Protein AF-A0A833RJR6-F1 (afdb_monomer)

pLDDT: mean 73.29, std 24.8, range [32.5, 98.62]

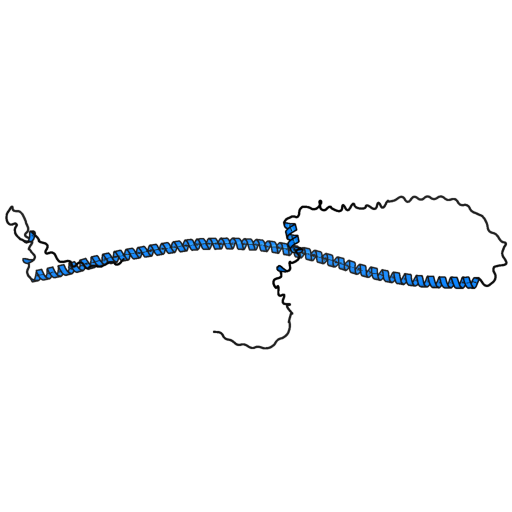Mean predicted aligned error: 21.99 Å

Secondary structure (DSSP, 8-state):
-----------------GGGS----SS--S----PPPGGGS-HHHHHHHHHHHHHHHHHHHHHHHHHHHHHHHHHHHHHHHHHHHHHHHHHHHHHHHHHHHHHHHHHHHHHHHHHHHHHHHHHHHHHHHHHHHHHHHHHHHHHHHHHHHHHHHHHHHHHHHHHHHHHHHHHHHHHHHHHHHHTTSSS-SS-------------------------------------GGGSPPPPHHHHHHHHHHHPPPPGGG--------------------------

Structure (mmCIF, N/CA/C/O backbone):
data_AF-A0A833RJR6-F1
#
_entry.id   AF-A0A833RJR6-F1
#
loop_
_atom_site.group_PDB
_atom_site.id
_atom_site.type_symbol
_atom_site.label_atom_id
_atom_site.label_alt_id
_atom_site.label_comp_id
_atom_site.label_asym_id
_atom_site.label_entity_id
_atom_site.label_seq_id
_atom_site.pdbx_PDB_ins_code
_atom_site.Cartn_x
_atom_site.Cartn_y
_atom_site.Cartn_z
_atom_site.occupancy
_atom_site.B_iso_or_equiv
_atom_site.auth_seq_id
_atom_site.auth_comp_id
_atom_site.auth_asym_id
_atom_site.auth_atom_id
_atom_site.pdbx_PDB_model_num
ATOM 1 N N . GLN A 1 1 ? 8.975 12.890 -50.113 1.00 39.22 1 GLN A N 1
ATOM 2 C CA . GLN A 1 1 ? 9.530 13.603 -51.280 1.00 39.22 1 GLN A CA 1
ATOM 3 C C . GLN A 1 1 ? 10.364 12.601 -52.057 1.00 39.22 1 GLN A C 1
ATOM 5 O O . GLN A 1 1 ? 11.288 12.029 -51.500 1.00 39.22 1 GLN A O 1
ATOM 10 N N . THR A 1 2 ? 9.935 12.287 -53.273 1.00 35.34 2 THR A N 1
ATOM 11 C CA . THR A 1 2 ? 10.575 11.358 -54.212 1.00 35.34 2 THR A CA 1
ATOM 12 C C . THR A 1 2 ? 11.859 11.976 -54.761 1.00 35.34 2 THR A C 1
ATOM 14 O O . THR A 1 2 ? 11.807 13.060 -55.336 1.00 35.34 2 THR A O 1
ATOM 17 N N . ILE A 1 3 ? 13.001 11.311 -54.574 1.00 39.50 3 ILE A N 1
ATOM 18 C CA . ILE A 1 3 ? 14.280 11.715 -55.172 1.00 39.50 3 ILE A CA 1
ATOM 19 C C . ILE A 1 3 ? 14.363 11.031 -56.539 1.00 39.50 3 ILE A C 1
ATOM 21 O O . ILE A 1 3 ? 14.611 9.831 -56.624 1.00 39.50 3 ILE A O 1
ATOM 25 N N . SER A 1 4 ? 14.085 11.793 -57.598 1.00 35.84 4 SER A N 1
ATOM 26 C CA . SER A 1 4 ? 14.351 11.394 -58.981 1.00 35.84 4 SER A CA 1
ATOM 27 C C . SER A 1 4 ? 15.859 11.263 -59.181 1.00 35.84 4 SER A C 1
ATOM 29 O O . SER A 1 4 ? 16.580 12.257 -59.164 1.00 35.84 4 SER A O 1
ATOM 31 N N . THR A 1 5 ? 16.348 10.041 -59.370 1.00 43.25 5 THR A N 1
ATOM 32 C CA . THR A 1 5 ? 17.698 9.774 -59.870 1.00 43.25 5 THR A CA 1
ATOM 33 C C . THR A 1 5 ? 17.674 9.818 -61.393 1.00 43.25 5 THR A C 1
ATOM 35 O O . THR A 1 5 ? 17.581 8.799 -62.075 1.00 43.25 5 THR A O 1
ATOM 38 N N . GLU A 1 6 ? 17.735 11.026 -61.944 1.00 38.75 6 GLU A N 1
ATOM 39 C CA . GLU A 1 6 ? 18.030 11.210 -63.361 1.00 38.75 6 GLU A CA 1
ATOM 40 C C . GLU A 1 6 ? 19.507 10.861 -63.584 1.00 38.75 6 GLU A C 1
ATOM 42 O O . GLU A 1 6 ? 20.416 11.564 -63.142 1.00 38.75 6 GLU A O 1
ATOM 47 N N . CYS A 1 7 ? 19.756 9.710 -64.217 1.00 44.91 7 CYS A N 1
ATOM 48 C CA . CYS A 1 7 ? 21.065 9.376 -64.759 1.00 44.91 7 CYS A CA 1
ATOM 49 C C . CYS A 1 7 ? 21.382 10.352 -65.892 1.00 44.91 7 CYS A C 1
ATOM 51 O O . CYS A 1 7 ? 20.974 10.148 -67.033 1.00 44.91 7 CYS A O 1
ATOM 53 N N . GLU A 1 8 ? 22.121 11.405 -65.563 1.00 42.31 8 GLU A N 1
ATOM 54 C CA . GLU A 1 8 ? 22.723 12.301 -66.537 1.00 42.31 8 GLU A CA 1
ATOM 55 C C . GLU A 1 8 ? 23.740 11.494 -67.365 1.00 42.31 8 GLU A C 1
ATOM 57 O O . GLU A 1 8 ? 24.815 11.109 -66.892 1.00 42.31 8 GLU A O 1
ATOM 62 N N . GLU A 1 9 ? 23.360 11.148 -68.598 1.00 41.47 9 GLU A N 1
ATOM 63 C CA . GLU A 1 9 ? 24.284 10.652 -69.612 1.00 41.47 9 GLU A CA 1
ATOM 64 C C . GLU A 1 9 ? 25.398 11.688 -69.776 1.00 41.47 9 GLU A C 1
ATOM 66 O O . GLU A 1 9 ? 25.204 12.742 -70.383 1.00 41.47 9 GLU A O 1
ATOM 71 N N . VAL A 1 10 ? 26.585 11.378 -69.251 1.00 40.41 10 VAL A N 1
ATOM 72 C CA . VAL A 1 10 ? 27.807 12.125 -69.548 1.00 40.41 10 VAL A CA 1
ATOM 73 C C . VAL A 1 10 ? 28.117 11.899 -71.025 1.00 40.41 10 VAL A C 1
ATOM 75 O O . VAL A 1 10 ? 28.860 10.990 -71.402 1.00 40.41 10 VAL A O 1
ATOM 78 N N . LYS A 1 11 ? 27.509 12.715 -71.889 1.00 41.72 11 LYS A N 1
ATOM 79 C CA . LYS A 1 11 ? 27.991 12.922 -73.248 1.00 41.72 11 LYS A CA 1
ATOM 80 C C . LYS A 1 11 ? 29.411 13.436 -73.093 1.00 41.72 11 LYS A C 1
ATOM 82 O O . LYS A 1 11 ? 29.619 14.528 -72.572 1.00 41.72 11 LYS A O 1
ATOM 87 N N . ALA A 1 12 ? 30.381 12.619 -73.492 1.00 43.81 12 ALA A N 1
ATOM 88 C CA . ALA A 1 12 ? 31.747 13.068 -73.668 1.00 43.81 12 ALA A CA 1
ATOM 89 C C . ALA A 1 12 ? 31.707 14.204 -74.694 1.00 43.81 12 ALA A C 1
ATOM 91 O O . ALA A 1 12 ? 31.616 13.957 -75.895 1.00 43.81 12 ALA A O 1
ATOM 92 N N . GLY A 1 13 ? 31.678 15.448 -74.216 1.00 38.94 13 GLY A N 1
ATOM 93 C CA . GLY A 1 13 ? 31.998 16.581 -75.060 1.00 38.94 13 GLY A CA 1
ATOM 94 C C . GLY A 1 13 ? 33.388 16.314 -75.615 1.00 38.94 13 GLY A C 1
ATOM 95 O O . GLY A 1 13 ? 34.298 15.983 -74.854 1.00 38.94 13 GLY A O 1
ATOM 96 N N . GLU A 1 14 ? 33.545 16.383 -76.934 1.00 47.94 14 GLU A N 1
ATOM 97 C CA . GLU A 1 14 ? 34.870 16.507 -77.529 1.00 47.94 14 GLU A CA 1
ATOM 98 C C . GLU A 1 14 ? 35.467 17.815 -77.001 1.00 47.94 14 GLU A C 1
ATOM 100 O O . GLU A 1 14 ? 35.234 18.896 -77.539 1.00 47.94 14 GLU A O 1
ATOM 105 N N . GLU A 1 15 ? 36.170 17.732 -75.873 1.00 47.12 15 GLU A N 1
ATOM 106 C CA . GLU A 1 15 ? 36.911 18.854 -75.329 1.00 47.12 15 GLU A CA 1
ATOM 107 C C . GLU A 1 15 ? 38.015 19.207 -76.323 1.00 47.12 15 GLU A C 1
ATOM 109 O O . GLU A 1 15 ? 38.962 18.455 -76.571 1.00 47.12 15 GLU A O 1
ATOM 114 N N . PHE A 1 16 ? 37.837 20.370 -76.937 1.00 44.91 16 PHE A N 1
ATOM 115 C CA . PHE A 1 16 ? 38.703 20.914 -77.965 1.00 44.91 16 PHE A CA 1
ATOM 116 C C . PHE A 1 16 ? 40.062 21.280 -77.344 1.00 44.91 16 PHE A C 1
ATOM 118 O O . PHE A 1 16 ? 40.227 22.338 -76.733 1.00 44.91 16 PHE A O 1
ATOM 125 N N . CYS A 1 17 ? 41.054 20.393 -77.461 1.00 49.66 17 CYS A N 1
ATOM 126 C CA . CYS A 1 17 ? 42.386 20.641 -76.918 1.00 49.66 17 CYS A CA 1
ATOM 127 C C . CYS A 1 17 ? 43.245 21.448 -77.903 1.00 49.66 17 CYS A C 1
ATOM 129 O O . CYS A 1 17 ? 43.870 20.901 -78.813 1.00 49.66 17 CYS A O 1
ATOM 131 N N . TRP A 1 18 ? 43.338 22.760 -77.675 1.00 51.53 18 TRP A N 1
ATOM 132 C CA . TRP A 1 18 ? 44.172 23.686 -78.456 1.00 51.53 18 TRP A CA 1
ATOM 133 C C . TRP A 1 18 ? 45.665 23.307 -78.478 1.00 51.53 18 TRP A C 1
ATOM 135 O O . TRP A 1 18 ? 46.369 23.637 -79.427 1.00 51.53 18 TRP A O 1
ATOM 145 N N . LYS A 1 19 ? 46.153 22.557 -77.477 1.00 52.03 19 LYS A N 1
ATOM 146 C CA . LYS A 1 19 ? 47.550 22.086 -77.401 1.00 52.03 19 LYS A CA 1
ATOM 147 C C . LYS A 1 19 ? 47.854 20.880 -78.297 1.00 52.03 19 LYS A C 1
ATOM 149 O O . LYS A 1 19 ? 49.019 20.584 -78.529 1.00 52.03 19 LYS A O 1
ATOM 154 N N . CYS A 1 20 ? 46.836 20.184 -78.802 1.00 51.44 20 CYS A N 1
ATOM 155 C CA . CYS A 1 20 ? 47.004 18.974 -79.611 1.00 51.44 20 CYS A CA 1
ATOM 156 C C . CYS A 1 20 ? 47.075 19.246 -81.123 1.00 51.44 20 CYS A C 1
ATOM 158 O O . CYS A 1 20 ? 47.346 18.326 -81.888 1.00 51.44 20 CYS A O 1
ATOM 160 N N . ARG A 1 21 ? 46.836 20.491 -81.564 1.00 48.00 21 ARG A N 1
ATOM 161 C CA . ARG A 1 21 ? 46.722 20.852 -82.989 1.00 48.00 21 ARG A CA 1
ATOM 162 C C . ARG A 1 21 ? 48.048 21.197 -83.675 1.00 48.00 21 ARG A C 1
ATOM 164 O O . ARG A 1 21 ? 48.035 21.496 -84.859 1.00 48.00 21 ARG A O 1
ATOM 171 N N . GLY A 1 22 ? 49.182 21.175 -82.968 1.00 50.12 22 GLY A N 1
ATOM 172 C CA . GLY A 1 22 ? 50.496 21.437 -83.576 1.00 50.12 22 GLY A CA 1
ATOM 173 C C . GLY A 1 22 ? 50.628 22.798 -84.283 1.00 50.12 22 GLY A C 1
ATOM 174 O O . GLY A 1 22 ? 51.535 22.973 -85.084 1.00 50.12 22 GLY A O 1
ATOM 175 N N . GLU A 1 23 ? 49.744 23.759 -83.998 1.00 45.19 23 GLU A N 1
ATOM 176 C CA . GLU A 1 23 ? 49.668 25.067 -84.675 1.00 45.19 23 GLU A CA 1
ATOM 177 C C . GLU A 1 23 ? 50.347 26.198 -83.884 1.00 45.19 23 GLU A C 1
ATOM 179 O O . GLU A 1 23 ? 50.018 27.371 -84.025 1.00 45.19 23 GLU A O 1
ATOM 184 N N . THR A 1 24 ? 51.338 25.861 -83.059 1.00 47.72 24 THR A N 1
ATOM 185 C CA . THR A 1 24 ? 52.297 26.836 -82.519 1.00 47.72 24 THR A CA 1
ATOM 186 C C . THR A 1 24 ? 53.713 26.380 -82.839 1.00 47.72 24 THR A C 1
ATOM 188 O O . THR A 1 24 ? 54.508 26.081 -81.949 1.00 47.72 24 THR A O 1
ATOM 191 N N . ALA A 1 25 ? 54.009 26.271 -84.129 1.00 51.41 25 ALA A N 1
ATOM 192 C CA . ALA A 1 25 ? 55.359 26.467 -84.625 1.00 51.41 25 ALA A CA 1
ATOM 193 C C . ALA A 1 25 ? 55.387 27.892 -85.176 1.00 51.41 25 ALA A C 1
ATOM 195 O O . ALA A 1 25 ? 54.720 28.154 -86.169 1.00 51.41 25 ALA A O 1
ATOM 196 N N . ASP A 1 26 ? 56.015 28.793 -84.416 1.00 47.12 26 ASP A N 1
ATOM 197 C CA . ASP A 1 26 ? 56.720 30.010 -84.856 1.00 47.12 26 ASP A CA 1
ATOM 198 C C . ASP A 1 26 ? 56.618 31.100 -83.780 1.00 47.12 26 ASP A C 1
ATOM 200 O O . ASP A 1 26 ? 55.751 31.967 -83.825 1.00 47.12 26 ASP A O 1
ATOM 204 N N . ALA A 1 27 ? 57.494 31.011 -82.773 1.00 47.09 27 ALA A N 1
ATOM 205 C CA . ALA A 1 27 ? 58.292 32.127 -82.250 1.00 47.09 27 ALA A CA 1
ATOM 206 C C . ALA A 1 27 ? 58.961 31.728 -80.924 1.00 47.09 27 ALA A C 1
ATOM 208 O O . ALA A 1 27 ? 58.301 31.364 -79.955 1.00 47.09 27 ALA A O 1
ATOM 209 N N . ASP A 1 28 ? 60.284 31.862 -80.925 1.00 42.50 28 ASP A N 1
ATOM 210 C CA . ASP A 1 28 ? 61.199 31.929 -79.788 1.00 42.50 28 ASP A CA 1
ATOM 211 C C . ASP A 1 28 ? 61.478 30.650 -78.984 1.00 42.50 28 ASP A C 1
ATOM 213 O O . ASP A 1 28 ? 60.697 30.119 -78.195 1.00 42.50 28 ASP A O 1
ATOM 217 N N . GLY A 1 29 ? 62.703 30.164 -79.199 1.00 46.66 29 GLY A N 1
ATOM 218 C CA . GLY A 1 29 ? 63.266 29.000 -78.547 1.00 46.66 29 GLY A CA 1
ATOM 219 C C . GLY A 1 29 ? 63.452 29.198 -77.047 1.00 46.66 29 GLY A C 1
ATOM 220 O O . GLY A 1 29 ? 64.231 30.028 -76.598 1.00 46.66 29 GLY A O 1
ATOM 221 N N . ASN A 1 30 ? 62.806 28.341 -76.268 1.00 41.72 30 ASN A N 1
ATOM 222 C CA . ASN A 1 30 ? 63.503 27.335 -75.472 1.00 41.72 30 ASN A CA 1
ATOM 223 C C . ASN A 1 30 ? 62.475 26.395 -74.830 1.00 41.72 30 ASN A C 1
ATOM 225 O O . ASN A 1 30 ? 61.626 26.814 -74.052 1.00 41.72 30 ASN A O 1
ATOM 229 N N . ALA A 1 31 ? 62.612 25.103 -75.137 1.00 49.66 31 ALA A N 1
ATOM 230 C CA . ALA A 1 31 ? 62.022 23.980 -74.405 1.00 49.66 31 ALA A CA 1
ATOM 231 C C . ALA A 1 31 ? 60.480 23.920 -74.300 1.00 49.66 31 ALA A C 1
ATOM 233 O O . ALA A 1 31 ? 59.935 23.656 -73.229 1.00 49.66 31 ALA A O 1
ATOM 234 N N . ALA A 1 32 ? 59.763 24.023 -75.421 1.00 47.12 32 ALA A N 1
ATOM 235 C CA . ALA A 1 32 ? 58.428 23.430 -75.509 1.00 47.12 32 ALA A CA 1
ATOM 236 C C . ALA A 1 32 ? 58.585 21.940 -75.847 1.00 47.12 32 ALA A C 1
ATOM 238 O O . ALA A 1 32 ? 58.691 21.551 -77.009 1.00 47.12 32 ALA A O 1
ATOM 239 N N . SER A 1 33 ? 58.680 21.101 -74.815 1.00 49.75 33 SER A N 1
ATOM 240 C CA . SER A 1 33 ? 58.599 19.649 -74.963 1.00 49.75 33 SER A CA 1
ATOM 241 C C . SER A 1 33 ? 57.287 19.300 -75.671 1.00 49.75 33 SER A C 1
ATOM 243 O O . SER A 1 33 ? 56.201 19.440 -75.112 1.00 49.75 33 SER A O 1
ATOM 245 N N . SER A 1 34 ? 57.390 18.898 -76.939 1.00 57.62 34 SER A N 1
ATOM 246 C CA . SER A 1 34 ? 56.289 18.305 -77.693 1.00 57.62 34 SER A CA 1
ATOM 247 C C . SER A 1 34 ? 55.910 17.012 -76.979 1.00 57.62 34 SER A C 1
ATOM 249 O O . SER A 1 34 ? 56.591 15.993 -77.092 1.00 57.62 34 SER A O 1
ATOM 251 N N . PHE A 1 35 ? 54.885 17.081 -76.133 1.00 56.97 35 PHE A N 1
ATOM 252 C CA . PHE A 1 35 ? 54.320 15.889 -75.527 1.00 56.97 35 PHE A CA 1
ATOM 253 C C . PHE A 1 35 ? 53.671 15.077 -76.653 1.00 56.97 35 PHE A C 1
ATOM 255 O O . PHE A 1 35 ? 52.820 15.632 -77.353 1.00 56.97 35 PHE A O 1
ATOM 262 N N . PRO A 1 36 ? 54.057 13.802 -76.850 1.00 66.56 36 PRO A N 1
ATOM 263 C CA . PRO A 1 36 ? 53.484 12.979 -77.904 1.00 66.56 36 PRO A CA 1
ATOM 264 C C . PRO A 1 36 ? 51.967 12.920 -77.735 1.00 66.56 36 PRO A C 1
ATOM 266 O O . PRO A 1 36 ? 51.453 12.601 -76.655 1.00 66.56 36 PRO A O 1
ATOM 269 N N . HIS A 1 37 ? 51.246 13.266 -78.798 1.00 72.25 37 HIS A N 1
ATOM 270 C CA . HIS A 1 37 ? 49.800 13.191 -78.823 1.00 72.25 37 HIS A CA 1
ATOM 271 C C . HIS A 1 37 ? 49.384 11.720 -78.802 1.00 72.25 37 HIS A C 1
ATOM 273 O O . HIS A 1 37 ? 50.085 10.843 -79.306 1.00 72.25 37 HIS A O 1
ATOM 279 N N . ILE A 1 38 ? 48.209 11.404 -78.253 1.00 71.00 38 ILE A N 1
ATOM 280 C CA . ILE A 1 38 ? 47.778 10.001 -78.156 1.00 71.00 38 ILE A CA 1
ATOM 281 C C . ILE A 1 38 ? 47.659 9.322 -79.530 1.00 71.00 38 ILE A C 1
ATOM 283 O O . ILE A 1 38 ? 47.771 8.102 -79.624 1.00 71.00 38 ILE A O 1
ATOM 287 N N . GLN A 1 39 ? 47.473 10.100 -80.600 1.00 73.50 39 GLN A N 1
ATOM 288 C CA . GLN A 1 39 ? 47.445 9.616 -81.983 1.00 73.50 39 GLN A CA 1
ATOM 289 C C . GLN A 1 39 ? 48.835 9.220 -82.519 1.00 73.50 39 GLN A C 1
ATOM 291 O O . GLN A 1 39 ? 48.897 8.391 -83.427 1.00 73.50 39 GLN A O 1
ATOM 296 N N . ASP A 1 40 ? 49.917 9.705 -81.901 1.00 76.12 40 ASP A N 1
ATOM 297 C CA . ASP A 1 40 ? 51.312 9.395 -82.255 1.00 76.12 40 ASP A CA 1
ATOM 298 C C . ASP A 1 40 ? 51.759 8.027 -81.705 1.00 76.12 40 ASP A C 1
ATOM 300 O O . ASP A 1 40 ? 52.764 7.460 -82.131 1.00 76.12 40 ASP A O 1
ATOM 304 N N . LEU A 1 41 ? 50.993 7.461 -80.764 1.00 77.38 41 LEU A N 1
ATOM 305 C CA . LEU A 1 41 ? 51.247 6.146 -80.173 1.00 77.38 41 LEU A CA 1
ATOM 306 C C . LEU A 1 41 ? 50.777 5.009 -81.081 1.00 77.38 41 LEU A C 1
ATOM 308 O O . LEU A 1 41 ? 49.799 5.147 -81.819 1.00 77.38 41 LEU A O 1
ATOM 312 N N . CYS A 1 42 ? 51.398 3.831 -80.973 1.00 8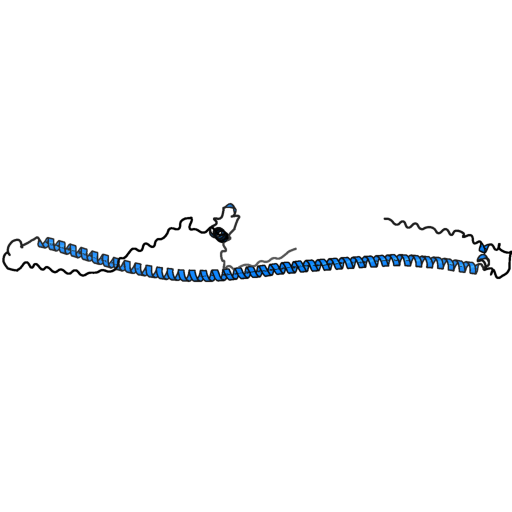3.62 42 CYS A N 1
ATOM 313 C CA . CYS A 1 42 ? 50.969 2.677 -81.757 1.00 83.62 42 CYS A CA 1
ATOM 314 C C . CYS A 1 42 ? 49.541 2.219 -81.364 1.00 83.62 42 CYS A C 1
ATOM 316 O O . CYS A 1 42 ? 49.103 2.402 -80.221 1.00 83.62 42 CYS A O 1
ATOM 318 N N . PRO A 1 43 ? 48.779 1.573 -82.270 1.00 84.31 43 PRO A N 1
ATOM 319 C CA . PRO A 1 43 ? 47.409 1.137 -81.979 1.00 84.31 43 PRO A CA 1
ATOM 320 C C . PRO A 1 43 ? 47.267 0.205 -80.760 1.00 84.31 43 PRO A C 1
ATOM 322 O O . PRO A 1 43 ? 46.190 0.130 -80.165 1.00 84.31 43 PRO A O 1
ATOM 325 N N . ALA A 1 44 ? 48.314 -0.541 -80.392 1.00 85.88 44 ALA A N 1
ATOM 326 C CA . ALA A 1 44 ? 48.309 -1.391 -79.200 1.00 85.88 44 ALA A CA 1
ATOM 327 C C . ALA A 1 44 ? 48.348 -0.558 -77.908 1.00 85.88 44 ALA A C 1
ATOM 329 O O . ALA A 1 44 ? 47.538 -0.792 -77.009 1.00 85.88 44 ALA A O 1
ATOM 330 N N . ASP A 1 45 ? 49.206 0.460 -77.860 1.00 84.62 45 ASP A N 1
ATOM 331 C CA . ASP A 1 45 ? 49.336 1.352 -76.706 1.00 84.62 45 ASP A CA 1
ATOM 332 C C . ASP A 1 45 ? 48.091 2.220 -76.528 1.00 84.62 45 ASP A C 1
ATOM 334 O O . ASP A 1 45 ? 47.575 2.327 -75.417 1.00 84.62 45 ASP A O 1
ATOM 338 N N . ARG A 1 46 ? 47.506 2.726 -77.623 1.00 83.38 46 ARG A N 1
ATOM 339 C CA . ARG A 1 46 ? 46.220 3.448 -77.576 1.00 83.38 46 ARG A CA 1
ATOM 340 C C . ARG A 1 46 ? 45.100 2.605 -76.961 1.00 83.38 46 ARG A C 1
ATOM 342 O O . ARG A 1 46 ? 44.334 3.098 -76.136 1.00 83.38 46 ARG A O 1
ATOM 349 N N . ARG A 1 47 ? 45.019 1.316 -77.321 1.00 87.06 47 ARG A N 1
ATOM 350 C CA . ARG A 1 47 ? 44.033 0.382 -76.745 1.00 87.06 47 ARG A CA 1
ATOM 351 C C . ARG A 1 47 ? 44.284 0.118 -75.262 1.00 87.06 47 ARG A C 1
ATOM 353 O O . ARG A 1 47 ? 43.328 0.074 -74.491 1.00 87.06 47 ARG A O 1
ATOM 360 N N . ARG A 1 48 ? 45.548 -0.022 -74.853 1.00 90.94 48 ARG A N 1
ATOM 361 C CA . ARG A 1 48 ? 45.924 -0.201 -73.444 1.00 90.94 48 ARG A CA 1
ATOM 362 C C . ARG A 1 48 ? 45.578 1.035 -72.612 1.00 90.94 48 ARG A C 1
ATOM 364 O O . ARG A 1 48 ? 44.970 0.887 -71.558 1.00 90.94 48 ARG A O 1
ATOM 371 N N . ILE A 1 49 ? 45.886 2.233 -73.108 1.00 89.56 49 ILE A N 1
ATOM 372 C CA . ILE A 1 49 ? 45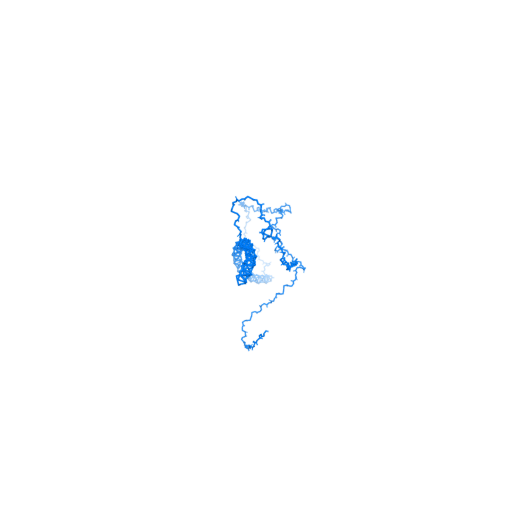.543 3.496 -72.440 1.00 89.56 49 ILE A CA 1
ATOM 373 C C . ILE A 1 49 ? 44.023 3.644 -72.320 1.00 89.56 49 ILE A C 1
ATOM 375 O O . ILE A 1 49 ? 43.532 3.922 -71.233 1.00 89.56 49 ILE A O 1
ATOM 379 N N . ALA A 1 50 ? 43.256 3.370 -73.380 1.00 88.44 50 ALA A N 1
ATOM 380 C CA . ALA A 1 50 ? 41.795 3.421 -73.315 1.00 88.44 50 ALA A CA 1
ATOM 381 C C . ALA A 1 50 ? 41.207 2.439 -72.282 1.00 88.44 50 ALA A C 1
ATOM 383 O O . ALA A 1 50 ? 40.241 2.771 -71.596 1.00 88.44 50 ALA A O 1
ATOM 384 N N . LEU A 1 51 ? 41.787 1.239 -72.140 1.00 93.50 51 LEU A N 1
ATOM 385 C CA . LEU A 1 51 ? 41.379 0.279 -71.111 1.00 93.50 51 LEU A CA 1
ATOM 386 C C . LEU A 1 51 ? 41.681 0.799 -69.698 1.00 93.50 51 LEU A C 1
ATOM 388 O O . LEU A 1 51 ? 40.815 0.714 -68.829 1.00 93.50 51 LEU A O 1
ATOM 392 N N . LEU A 1 52 ? 42.867 1.375 -69.484 1.00 94.75 52 LEU A N 1
ATOM 393 C CA . LEU A 1 52 ? 43.249 1.980 -68.205 1.00 94.75 52 LEU A CA 1
ATOM 394 C C . LEU A 1 52 ? 42.354 3.171 -67.850 1.00 94.75 52 LEU A C 1
ATOM 396 O O . LEU A 1 52 ? 41.917 3.278 -66.711 1.00 94.75 52 LEU A O 1
ATOM 400 N N . VAL A 1 53 ? 42.006 4.021 -68.820 1.00 94.94 53 VAL A N 1
ATOM 401 C CA . VAL A 1 53 ? 41.061 5.132 -68.620 1.00 94.94 53 VAL A CA 1
ATOM 402 C C . VAL A 1 53 ? 39.676 4.605 -68.239 1.00 94.94 53 VAL A C 1
ATOM 404 O O . VAL A 1 53 ? 39.078 5.101 -67.288 1.00 94.94 53 VAL A O 1
ATOM 407 N N . LYS A 1 54 ? 39.178 3.552 -68.903 1.00 95.12 54 LYS A N 1
ATOM 408 C CA . LYS A 1 54 ? 37.908 2.905 -68.522 1.00 95.12 54 LYS A CA 1
ATOM 409 C C . LYS A 1 54 ? 37.946 2.355 -67.096 1.00 95.12 54 LYS A C 1
ATOM 411 O O . LYS A 1 54 ? 36.986 2.535 -66.351 1.00 95.12 54 LYS A O 1
ATOM 416 N N . GLN A 1 55 ? 39.041 1.700 -66.714 1.00 95.75 55 GLN A N 1
ATOM 417 C CA . GLN A 1 55 ? 39.228 1.197 -65.352 1.00 95.75 55 GLN A CA 1
ATOM 418 C C . GLN A 1 55 ? 39.300 2.341 -64.336 1.00 95.75 55 GLN A C 1
ATOM 420 O O . GLN A 1 55 ? 38.646 2.263 -63.304 1.00 95.75 55 GLN A O 1
ATOM 425 N N . LEU A 1 56 ? 40.005 3.430 -64.651 1.00 96.56 56 LEU A N 1
ATOM 426 C CA . LEU A 1 56 ? 40.101 4.606 -63.790 1.00 96.56 56 LEU A CA 1
ATOM 427 C C . LEU A 1 56 ? 38.734 5.266 -63.576 1.00 96.56 56 LEU A C 1
ATOM 429 O O . LEU A 1 56 ? 38.385 5.578 -62.442 1.00 96.56 56 LEU A O 1
ATOM 433 N N . ILE A 1 57 ? 37.937 5.427 -64.637 1.00 95.56 57 ILE A N 1
ATOM 434 C CA . ILE A 1 57 ? 36.564 5.948 -64.545 1.00 95.56 57 ILE A CA 1
ATOM 435 C C . ILE A 1 57 ? 35.710 5.039 -63.656 1.00 95.56 57 ILE A C 1
ATOM 437 O O . ILE A 1 57 ? 34.974 5.533 -62.802 1.00 95.56 57 ILE A O 1
ATOM 441 N N . LYS A 1 58 ? 35.833 3.715 -63.821 1.00 96.62 58 LYS A N 1
ATOM 442 C CA . LYS A 1 58 ? 35.121 2.738 -62.992 1.00 96.62 58 LYS A CA 1
ATOM 443 C C . LYS A 1 58 ? 35.508 2.872 -61.516 1.00 96.62 58 LYS A C 1
ATOM 445 O O . LYS A 1 58 ? 34.626 3.069 -60.689 1.00 96.62 58 LYS A O 1
ATOM 450 N N . CYS A 1 59 ? 36.803 2.866 -61.200 1.00 96.38 59 CYS A N 1
ATOM 451 C CA . CYS A 1 59 ? 37.303 3.039 -59.834 1.00 96.38 59 CYS A CA 1
ATOM 452 C C . CYS A 1 59 ? 36.894 4.390 -59.227 1.00 96.38 59 CYS A C 1
ATOM 454 O O . CYS A 1 59 ? 36.543 4.461 -58.051 1.00 96.38 59 CYS A O 1
ATOM 456 N N . ALA A 1 60 ? 36.909 5.469 -60.015 1.00 95.62 60 ALA A N 1
ATOM 457 C CA . ALA A 1 60 ? 36.488 6.791 -59.561 1.00 95.62 60 ALA A CA 1
ATOM 458 C C . ALA A 1 60 ? 34.989 6.833 -59.234 1.00 95.62 60 ALA A C 1
ATOM 460 O O . ALA A 1 60 ? 34.600 7.448 -58.239 1.00 95.62 60 ALA A O 1
ATOM 461 N N . LYS A 1 61 ? 34.155 6.156 -60.035 1.00 96.38 61 LYS A N 1
ATOM 462 C CA . LYS A 1 61 ? 32.724 6.004 -59.757 1.00 96.38 61 LYS A CA 1
ATOM 463 C C . LYS A 1 61 ? 32.493 5.177 -58.493 1.00 96.38 61 LYS A C 1
ATOM 465 O O . LYS A 1 61 ? 31.852 5.677 -57.582 1.00 96.38 61 LYS A O 1
ATOM 470 N N . GLU A 1 62 ? 33.100 3.995 -58.390 1.00 97.00 62 GLU A N 1
ATOM 471 C CA . GLU A 1 62 ? 32.996 3.128 -57.203 1.00 97.00 62 GLU A CA 1
ATOM 472 C C . GLU A 1 62 ? 33.441 3.854 -55.924 1.00 97.00 62 GLU A C 1
ATOM 474 O O . GLU A 1 62 ? 32.790 3.756 -54.890 1.00 97.00 62 GLU A O 1
ATOM 479 N N . THR A 1 63 ? 34.507 4.658 -55.995 1.00 96.88 63 THR A N 1
ATOM 480 C CA . THR A 1 63 ? 34.972 5.465 -54.855 1.00 96.88 63 THR A CA 1
ATOM 481 C C . THR A 1 63 ? 33.967 6.551 -54.472 1.00 96.88 63 THR A C 1
ATOM 483 O O . THR A 1 63 ? 33.800 6.842 -53.287 1.00 96.88 63 THR A O 1
ATOM 486 N N . ARG A 1 64 ? 33.317 7.194 -55.451 1.00 96.50 64 ARG A N 1
ATOM 487 C CA . ARG A 1 64 ? 32.278 8.199 -55.186 1.00 96.50 64 ARG A CA 1
ATOM 488 C C . ARG A 1 64 ? 31.051 7.548 -54.552 1.00 96.50 64 ARG A C 1
ATOM 490 O O . ARG A 1 64 ? 30.570 8.061 -53.546 1.00 96.50 64 ARG A O 1
ATOM 497 N N . ASP A 1 65 ? 30.605 6.425 -55.103 1.00 97.06 65 ASP A N 1
ATOM 498 C CA . ASP A 1 65 ? 29.438 5.686 -54.624 1.00 97.06 65 ASP A CA 1
ATOM 499 C C . ASP A 1 65 ? 29.686 5.201 -53.183 1.00 97.06 65 ASP A C 1
ATOM 501 O O . ASP A 1 65 ? 28.916 5.538 -52.286 1.00 97.06 65 ASP A O 1
ATOM 505 N N . ALA A 1 66 ? 30.843 4.586 -52.908 1.00 97.00 66 ALA A N 1
ATOM 506 C CA . ALA A 1 66 ? 31.230 4.159 -51.560 1.00 97.00 66 ALA A CA 1
ATOM 507 C C . ALA A 1 66 ? 31.318 5.321 -50.553 1.00 97.00 66 ALA A C 1
ATOM 509 O O . ALA A 1 66 ? 30.928 5.173 -49.397 1.00 97.00 66 ALA A O 1
ATOM 510 N N . LYS A 1 67 ? 31.803 6.501 -50.970 1.00 97.50 67 LYS A N 1
ATOM 511 C CA . LYS A 1 67 ? 31.794 7.700 -50.114 1.00 97.50 67 LYS A CA 1
ATOM 512 C C . LYS A 1 67 ? 30.374 8.164 -49.811 1.00 97.50 67 LYS A C 1
ATOM 514 O O . LYS A 1 67 ? 30.101 8.535 -48.675 1.00 97.50 67 LYS A O 1
ATOM 519 N N . SER A 1 68 ? 29.482 8.141 -50.801 1.00 96.94 68 SER A N 1
ATOM 520 C CA . SER A 1 68 ? 28.082 8.515 -50.591 1.00 96.94 68 SER A CA 1
ATOM 521 C C . SER A 1 68 ? 27.374 7.547 -49.637 1.00 96.94 68 SER A C 1
ATOM 523 O O . SER A 1 68 ? 26.747 7.992 -48.676 1.00 96.94 68 SER A O 1
ATOM 525 N N . GLU A 1 69 ? 27.572 6.237 -49.802 1.00 97.44 69 GLU A N 1
ATOM 526 C CA . GLU A 1 69 ? 27.036 5.216 -48.896 1.00 97.44 69 GLU A CA 1
ATOM 527 C C . GLU A 1 69 ? 27.593 5.366 -47.477 1.00 97.44 69 GLU A C 1
ATOM 529 O O . GLU A 1 69 ? 26.834 5.297 -46.510 1.00 97.44 69 GLU A O 1
ATOM 534 N N . LEU A 1 70 ? 28.894 5.651 -47.339 1.00 97.81 70 LEU A N 1
ATOM 535 C CA . LEU A 1 70 ? 29.507 5.912 -46.039 1.00 97.81 70 LEU A CA 1
ATOM 536 C C . LEU A 1 70 ? 28.864 7.121 -45.351 1.00 97.81 70 LEU A C 1
ATOM 538 O O . LEU A 1 70 ? 28.499 7.018 -44.185 1.00 97.81 70 LEU A O 1
ATOM 542 N N . THR A 1 71 ? 28.661 8.233 -46.066 1.00 97.69 71 THR A N 1
ATOM 543 C CA . THR A 1 71 ? 28.028 9.425 -45.475 1.00 97.69 71 THR A CA 1
ATOM 544 C C . THR A 1 71 ? 26.592 9.169 -45.021 1.00 97.69 71 THR A C 1
ATOM 546 O O . THR A 1 71 ? 26.193 9.637 -43.955 1.00 97.69 71 THR A O 1
ATOM 549 N N . VAL A 1 72 ? 25.820 8.386 -45.784 1.00 97.88 72 VAL A N 1
ATOM 550 C CA . VAL A 1 72 ? 24.467 7.978 -45.382 1.00 97.88 72 VAL A CA 1
ATOM 551 C C . VAL A 1 72 ? 24.538 7.095 -44.138 1.00 97.88 72 VAL A C 1
ATOM 553 O O . VAL A 1 72 ? 23.879 7.398 -43.144 1.00 97.88 72 VAL A O 1
ATOM 556 N N . SER A 1 73 ? 25.397 6.075 -44.136 1.00 97.94 73 SER A N 1
ATOM 557 C CA . SER A 1 73 ? 25.549 5.155 -43.004 1.00 97.94 73 SER A CA 1
ATOM 558 C C . SER A 1 73 ? 26.011 5.860 -41.720 1.00 97.94 73 SER A C 1
ATOM 560 O O . SER A 1 73 ? 25.515 5.565 -40.632 1.00 97.94 73 SER A O 1
ATOM 562 N N . GLU A 1 74 ? 26.916 6.835 -41.826 1.00 98.00 74 GLU A N 1
ATOM 563 C CA . GLU A 1 74 ? 27.338 7.672 -40.700 1.00 98.00 74 GLU A CA 1
ATOM 564 C C . GLU A 1 74 ? 26.178 8.511 -40.152 1.00 98.00 74 GLU A C 1
ATOM 566 O O . GLU A 1 74 ? 25.995 8.576 -38.934 1.00 98.00 74 GLU A O 1
ATOM 571 N N . SER A 1 75 ? 25.352 9.090 -41.031 1.00 97.69 75 SER A N 1
ATOM 572 C CA . SER A 1 75 ? 24.170 9.853 -40.616 1.00 97.69 75 SER A CA 1
ATOM 573 C C . SER A 1 75 ? 23.115 8.979 -39.926 1.00 97.69 75 SER A C 1
ATOM 575 O O . SER A 1 75 ? 22.571 9.372 -38.895 1.00 97.69 75 SER A O 1
ATOM 577 N N . GLU A 1 76 ? 22.877 7.763 -40.426 1.00 97.94 76 GLU A N 1
ATOM 578 C CA . GLU A 1 76 ? 21.948 6.801 -39.825 1.00 97.94 76 GLU A CA 1
ATOM 579 C C . GLU A 1 76 ? 22.443 6.336 -38.454 1.00 97.94 76 GLU A C 1
ATOM 581 O O . GLU A 1 76 ? 21.680 6.295 -37.488 1.00 97.94 76 GLU A O 1
ATOM 586 N N . LYS A 1 77 ? 23.740 6.040 -38.332 1.00 98.06 77 LYS A N 1
ATOM 587 C CA . LYS A 1 77 ? 24.362 5.671 -37.058 1.00 98.06 77 LYS A CA 1
ATOM 588 C C . LYS A 1 77 ? 24.223 6.782 -36.017 1.00 98.06 77 LYS A C 1
ATOM 590 O O . LYS A 1 77 ? 23.933 6.483 -34.858 1.00 98.06 77 LYS A O 1
ATOM 595 N N . GLU A 1 78 ? 24.434 8.037 -36.406 1.00 98.19 78 GLU A N 1
ATOM 596 C CA . GLU A 1 78 ? 24.282 9.169 -35.489 1.00 98.19 78 GLU A CA 1
ATOM 597 C C . GLU A 1 78 ? 22.815 9.371 -35.087 1.00 98.19 78 GLU A C 1
ATOM 599 O O . GLU A 1 78 ? 22.521 9.518 -33.902 1.00 98.19 78 GLU A O 1
ATOM 604 N N . ALA A 1 79 ? 21.877 9.262 -36.033 1.00 98.19 79 ALA A N 1
ATOM 605 C CA . ALA A 1 79 ? 20.446 9.325 -35.740 1.00 98.19 79 ALA A CA 1
ATOM 606 C C . ALA A 1 79 ? 20.011 8.232 -34.746 1.00 98.19 79 ALA A C 1
ATOM 608 O O . ALA A 1 79 ? 19.298 8.515 -33.780 1.00 98.19 79 ALA A O 1
ATOM 609 N N . MET A 1 80 ? 20.495 7.000 -34.929 1.00 98.19 80 MET A N 1
ATOM 610 C CA . MET A 1 80 ? 20.232 5.888 -34.012 1.00 98.19 80 MET A CA 1
ATOM 611 C C . MET A 1 80 ? 20.825 6.130 -32.620 1.00 98.19 80 MET A C 1
ATOM 613 O O . MET A 1 80 ? 20.189 5.799 -31.617 1.00 98.19 80 MET A O 1
ATOM 617 N N . ARG A 1 81 ? 22.020 6.730 -32.531 1.00 98.50 81 ARG A N 1
ATOM 618 C CA . ARG A 1 81 ? 22.629 7.103 -31.245 1.00 98.50 81 ARG A CA 1
ATOM 619 C C . ARG A 1 81 ? 21.765 8.123 -30.505 1.00 98.50 81 ARG A C 1
ATOM 621 O O . ARG A 1 81 ? 21.435 7.887 -29.346 1.00 98.50 81 ARG A O 1
ATOM 628 N N . ILE A 1 82 ? 21.363 9.199 -31.179 1.00 98.31 82 ILE A N 1
ATOM 629 C CA . ILE A 1 82 ? 20.532 10.263 -30.594 1.00 98.31 82 ILE A CA 1
ATOM 630 C C . ILE A 1 82 ? 19.189 9.700 -30.118 1.00 98.31 82 ILE A C 1
ATOM 632 O O . ILE A 1 82 ? 18.719 10.021 -29.024 1.00 98.31 82 ILE A O 1
ATOM 636 N N . GLN A 1 83 ? 18.569 8.825 -30.915 1.00 98.31 83 GLN A N 1
ATOM 637 C CA . GLN A 1 83 ? 17.313 8.181 -30.539 1.00 98.31 83 GLN A CA 1
ATOM 638 C C . GLN A 1 83 ? 17.475 7.308 -29.288 1.00 98.31 83 GLN A C 1
ATOM 640 O O . GLN A 1 83 ? 16.612 7.327 -28.404 1.00 98.31 83 GLN A O 1
ATOM 645 N N . TYR A 1 84 ? 18.571 6.551 -29.201 1.00 98.44 84 TYR A N 1
ATOM 646 C CA . TYR A 1 84 ? 18.868 5.733 -28.032 1.00 98.44 84 TYR A CA 1
ATOM 647 C C . TYR A 1 84 ? 19.080 6.590 -26.780 1.00 98.44 84 TYR A C 1
ATOM 649 O O . TYR A 1 84 ? 18.477 6.302 -25.749 1.00 98.44 84 TYR A O 1
ATOM 657 N N . GLU A 1 85 ? 19.868 7.658 -26.881 1.00 98.50 85 GLU A N 1
ATOM 658 C CA . GLU A 1 85 ? 20.131 8.595 -25.784 1.00 98.50 85 GLU A CA 1
ATOM 659 C C . GLU A 1 85 ? 18.836 9.252 -25.288 1.00 98.50 85 GLU A C 1
ATOM 661 O O . GLU A 1 85 ? 18.497 9.143 -24.114 1.00 98.50 85 GLU A O 1
ATOM 666 N N . THR A 1 86 ? 18.011 9.766 -26.203 1.00 98.31 86 THR A N 1
ATOM 667 C CA . THR A 1 86 ? 16.696 10.340 -25.866 1.00 98.31 86 THR A CA 1
ATOM 668 C C . THR A 1 86 ? 15.789 9.320 -25.171 1.00 98.31 86 THR A C 1
ATOM 670 O O . THR A 1 86 ? 15.087 9.632 -24.205 1.00 98.31 86 THR A O 1
ATOM 673 N N . SER A 1 87 ? 15.775 8.071 -25.652 1.00 98.00 87 SER A N 1
ATOM 674 C CA . SER A 1 87 ? 14.984 7.01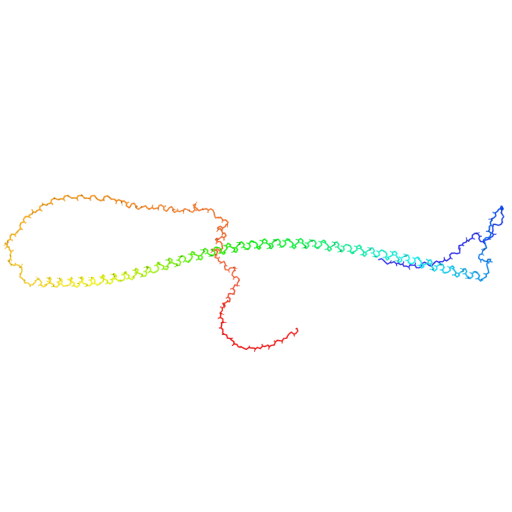4 -25.020 1.00 98.00 87 SER A CA 1
ATOM 675 C C . SER A 1 87 ? 15.524 6.632 -23.643 1.00 98.00 87 SER A C 1
ATOM 677 O O . SER A 1 87 ? 14.733 6.223 -22.788 1.00 98.00 87 SER A O 1
ATOM 679 N N . LEU A 1 88 ? 16.838 6.692 -23.439 1.00 98.44 88 LEU A N 1
ATOM 680 C CA . LEU A 1 88 ? 17.473 6.402 -22.162 1.00 98.44 88 LEU A CA 1
ATOM 681 C C . LEU A 1 88 ? 17.118 7.487 -21.142 1.00 98.44 88 LEU A C 1
ATOM 683 O O . LEU A 1 88 ? 16.607 7.156 -20.073 1.00 98.44 88 LEU A O 1
ATOM 687 N N . ASP A 1 89 ? 17.258 8.756 -21.524 1.00 98.31 89 ASP A N 1
ATOM 688 C CA . ASP A 1 89 ? 16.910 9.910 -20.694 1.00 98.31 89 ASP A CA 1
ATOM 689 C C . ASP A 1 89 ? 15.434 9.887 -20.291 1.00 98.31 89 ASP A C 1
ATOM 691 O O . ASP A 1 89 ? 15.091 10.061 -19.118 1.00 98.31 89 ASP A O 1
ATOM 695 N N . ARG A 1 90 ? 14.534 9.590 -21.241 1.00 98.25 90 ARG A N 1
ATOM 696 C CA . ARG A 1 90 ? 13.102 9.419 -20.954 1.00 98.25 90 ARG A CA 1
ATOM 697 C C . ARG A 1 90 ? 12.861 8.312 -19.927 1.00 98.25 90 ARG A C 1
ATOM 699 O O . ARG A 1 90 ? 12.081 8.492 -18.997 1.00 98.25 90 ARG A O 1
ATOM 706 N N . ARG A 1 91 ? 13.526 7.162 -20.066 1.00 98.00 91 ARG A N 1
ATOM 707 C CA . ARG A 1 91 ? 13.378 6.063 -19.098 1.00 98.00 91 ARG A CA 1
ATOM 708 C C . ARG A 1 91 ? 13.923 6.433 -17.724 1.00 98.00 91 ARG A C 1
ATOM 710 O O . ARG A 1 91 ? 13.355 6.014 -16.719 1.00 98.00 91 ARG A O 1
ATOM 717 N N . GLU A 1 92 ? 15.011 7.191 -17.660 1.00 98.38 92 GLU A N 1
ATOM 718 C CA . GLU A 1 92 ? 15.595 7.607 -16.390 1.00 98.38 92 GLU A CA 1
ATOM 719 C C . GLU A 1 92 ? 14.708 8.623 -15.658 1.00 98.38 92 GLU A C 1
ATOM 721 O O . GLU A 1 92 ? 14.529 8.518 -14.442 1.00 98.38 92 GLU A O 1
ATOM 726 N N . THR A 1 93 ? 14.098 9.568 -16.380 1.00 97.88 93 THR A N 1
ATOM 727 C CA . THR A 1 93 ? 13.139 10.514 -15.787 1.00 97.88 93 THR A CA 1
ATOM 728 C C . THR A 1 93 ? 11.870 9.810 -15.310 1.00 97.88 93 THR A C 1
ATOM 730 O O . THR A 1 93 ? 11.446 10.041 -14.177 1.00 97.88 93 THR A O 1
ATOM 733 N N . GLU A 1 94 ? 11.324 8.880 -16.098 1.00 98.19 94 GLU A N 1
ATOM 734 C CA . GLU A 1 94 ? 10.186 8.040 -15.697 1.00 98.19 94 GLU A CA 1
ATOM 735 C C . GLU A 1 94 ? 10.503 7.209 -14.453 1.00 98.19 94 GLU A C 1
ATOM 737 O O . GLU A 1 94 ? 9.707 7.163 -13.516 1.00 98.19 94 GLU A O 1
ATOM 742 N N . LYS A 1 95 ? 11.693 6.602 -14.394 1.00 98.50 95 LYS A N 1
ATOM 743 C CA . LYS A 1 95 ? 12.148 5.857 -13.217 1.00 98.50 95 LYS A CA 1
ATOM 744 C C . LYS A 1 95 ? 12.180 6.748 -11.974 1.00 98.50 95 LYS A C 1
ATOM 746 O O . LYS A 1 95 ? 11.610 6.368 -10.956 1.00 98.50 95 LYS A O 1
ATOM 751 N N . LYS A 1 96 ? 12.790 7.935 -12.057 1.00 98.44 96 LYS A N 1
ATOM 752 C CA . LYS A 1 96 ? 12.854 8.892 -10.935 1.00 98.44 96 LYS A CA 1
ATOM 753 C C . LYS A 1 96 ? 11.458 9.328 -10.482 1.00 98.44 96 LYS A C 1
ATOM 755 O O . LYS A 1 96 ? 11.199 9.416 -9.284 1.00 98.44 96 LYS A O 1
ATOM 760 N N . GLN A 1 97 ? 10.545 9.565 -11.424 1.00 98.44 97 GLN A N 1
ATOM 761 C CA . GLN A 1 97 ? 9.162 9.928 -11.119 1.00 98.44 97 GLN A CA 1
ATOM 762 C C . GLN A 1 97 ? 8.418 8.794 -10.401 1.00 98.44 97 GLN A C 1
ATOM 764 O O . GLN A 1 97 ? 7.758 9.037 -9.389 1.00 98.44 97 GLN A O 1
ATOM 769 N N . LEU A 1 98 ? 8.542 7.559 -10.891 1.00 98.44 98 LEU A N 1
ATOM 770 C CA . LEU A 1 98 ? 7.928 6.387 -10.266 1.00 98.44 98 LEU A CA 1
ATOM 771 C C . LEU A 1 98 ? 8.519 6.106 -8.881 1.00 98.44 98 LEU A C 1
ATOM 773 O O . LEU A 1 98 ? 7.775 5.804 -7.952 1.00 98.44 98 LEU A O 1
ATOM 777 N N . GLU A 1 99 ? 9.832 6.256 -8.706 1.00 98.50 99 GLU A N 1
ATOM 778 C CA . GLU A 1 99 ? 10.489 6.136 -7.399 1.00 98.50 99 GLU A CA 1
ATOM 779 C C . GLU A 1 99 ? 9.976 7.187 -6.408 1.00 98.50 99 GLU A C 1
ATOM 781 O O . GLU A 1 99 ? 9.705 6.863 -5.250 1.00 98.50 99 GLU A O 1
ATOM 786 N N . PHE A 1 100 ? 9.785 8.433 -6.851 1.00 98.38 100 PHE A N 1
ATOM 787 C CA . PHE A 1 100 ? 9.193 9.479 -6.020 1.00 98.38 100 PHE A CA 1
ATOM 788 C C . PHE A 1 100 ? 7.759 9.127 -5.596 1.00 98.38 100 PHE A C 1
ATOM 790 O O . PHE A 1 100 ? 7.448 9.184 -4.406 1.00 98.38 100 PHE A O 1
ATOM 797 N N . GLN A 1 101 ? 6.907 8.703 -6.537 1.00 98.44 101 GLN A N 1
ATOM 798 C CA . GLN A 1 101 ? 5.528 8.293 -6.240 1.00 98.44 101 GLN A CA 1
ATOM 799 C C . GLN A 1 101 ? 5.478 7.099 -5.282 1.00 98.44 101 GLN A C 1
ATOM 801 O O . GLN A 1 101 ? 4.694 7.097 -4.334 1.00 98.44 101 GLN A O 1
ATOM 806 N N . LEU A 1 102 ? 6.347 6.108 -5.488 1.00 98.44 102 LEU A N 1
ATOM 807 C CA . LEU A 1 102 ? 6.452 4.943 -4.618 1.00 98.44 102 LEU A CA 1
ATOM 808 C C . LEU A 1 102 ? 6.842 5.345 -3.191 1.00 98.44 102 LEU A C 1
ATOM 810 O O . LEU A 1 102 ? 6.255 4.853 -2.228 1.00 98.44 102 LEU A O 1
ATOM 814 N N . ASN A 1 103 ? 7.815 6.244 -3.044 1.00 98.31 103 ASN A N 1
ATOM 815 C CA . ASN A 1 103 ? 8.253 6.722 -1.736 1.00 98.31 103 ASN A CA 1
ATOM 816 C C . ASN A 1 103 ? 7.174 7.557 -1.036 1.00 98.31 103 ASN A C 1
ATOM 818 O O . ASN A 1 103 ? 6.974 7.379 0.166 1.00 98.31 103 ASN A O 1
ATOM 822 N N . ALA A 1 104 ? 6.448 8.403 -1.772 1.00 98.38 104 ALA A N 1
ATOM 823 C CA . ALA A 1 104 ? 5.315 9.158 -1.242 1.00 98.38 104 ALA A CA 1
ATOM 824 C C . ALA A 1 104 ? 4.211 8.218 -0.727 1.00 98.38 104 ALA A C 1
ATOM 826 O O . ALA A 1 104 ? 3.856 8.275 0.450 1.00 98.38 104 ALA A O 1
ATOM 827 N N . ALA A 1 105 ? 3.770 7.267 -1.557 1.00 98.19 105 ALA A N 1
ATOM 828 C CA . ALA A 1 105 ? 2.760 6.277 -1.182 1.00 98.19 105 ALA A CA 1
ATOM 829 C C . ALA A 1 105 ? 3.205 5.409 0.008 1.00 98.19 105 ALA A C 1
ATOM 831 O O . ALA A 1 105 ? 2.415 5.089 0.897 1.00 98.19 105 ALA A O 1
ATOM 832 N N . ARG A 1 106 ? 4.492 5.044 0.072 1.00 98.38 106 ARG A N 1
ATOM 833 C CA . ARG A 1 106 ? 5.060 4.312 1.212 1.00 98.38 106 ARG A CA 1
ATOM 834 C C . ARG A 1 106 ? 5.047 5.148 2.493 1.00 98.38 106 ARG A C 1
ATOM 836 O O . ARG A 1 106 ? 4.775 4.598 3.561 1.00 98.38 106 ARG A O 1
ATOM 843 N N . GLY A 1 107 ? 5.329 6.446 2.389 1.00 98.50 107 GLY A N 1
ATOM 844 C CA . GLY A 1 107 ? 5.222 7.403 3.488 1.00 98.50 107 GLY A CA 1
ATOM 845 C C . GLY A 1 107 ? 3.798 7.463 4.036 1.00 98.50 107 GLY A C 1
ATOM 846 O O . GLY A 1 107 ? 3.587 7.169 5.213 1.00 98.50 107 GLY A O 1
ATOM 847 N N . GLU A 1 108 ? 2.820 7.712 3.166 1.00 98.25 108 GLU A N 1
ATOM 848 C CA . GLU A 1 108 ? 1.393 7.754 3.515 1.00 98.25 108 GLU A CA 1
ATOM 849 C C . GLU A 1 108 ? 0.911 6.441 4.149 1.00 98.25 108 GLU A C 1
ATOM 851 O O . GLU A 1 108 ? 0.266 6.449 5.199 1.00 98.25 108 GLU A O 1
ATOM 856 N N . ALA A 1 109 ? 1.284 5.293 3.574 1.00 98.44 109 ALA A N 1
ATOM 857 C CA . ALA A 1 109 ? 0.931 3.984 4.118 1.00 98.44 109 ALA A CA 1
ATOM 858 C C . ALA A 1 109 ? 1.524 3.757 5.519 1.00 98.44 109 ALA A C 1
ATOM 860 O O . ALA A 1 109 ? 0.866 3.192 6.397 1.00 98.44 109 ALA A O 1
ATOM 861 N N . SER A 1 110 ? 2.763 4.202 5.751 1.00 98.44 110 SER A N 1
ATOM 862 C CA . SER A 1 110 ? 3.403 4.097 7.064 1.00 98.44 110 SER A CA 1
ATOM 863 C C . SER A 1 110 ? 2.733 4.994 8.106 1.00 98.44 110 SER A C 1
ATOM 865 O O . SER A 1 110 ? 2.500 4.553 9.232 1.00 98.44 110 SER A O 1
ATOM 867 N N . GLU A 1 111 ? 2.340 6.209 7.724 1.00 98.50 111 GLU A N 1
ATOM 868 C CA . GLU A 1 111 ? 1.621 7.128 8.599 1.00 98.50 111 GLU A CA 1
ATOM 869 C C . GLU A 1 111 ? 0.234 6.583 8.950 1.00 98.50 111 GLU A C 1
ATOM 871 O O . GLU A 1 111 ? -0.145 6.542 10.124 1.00 98.50 111 GLU A O 1
ATOM 876 N N . LEU A 1 112 ? -0.501 6.085 7.952 1.00 98.50 112 LEU A N 1
ATOM 877 C CA . LEU A 1 112 ? -1.798 5.454 8.158 1.00 98.50 112 LEU A CA 1
ATOM 878 C C . LEU A 1 112 ? -1.682 4.247 9.095 1.00 98.50 112 LEU A C 1
ATOM 880 O O . LEU A 1 112 ? -2.473 4.116 10.028 1.00 98.50 112 LEU A O 1
ATOM 884 N N . LYS A 1 113 ? -0.656 3.406 8.917 1.00 98.62 113 LYS A N 1
ATOM 885 C CA . LYS A 1 113 ? -0.383 2.274 9.810 1.00 98.62 113 LYS A CA 1
ATOM 886 C C . LYS A 1 113 ? -0.159 2.724 11.255 1.00 98.62 113 LYS A C 1
ATOM 888 O O . LYS A 1 113 ? -0.695 2.095 12.170 1.00 98.62 113 LYS A O 1
ATOM 893 N N . ILE A 1 114 ? 0.606 3.796 11.475 1.00 98.44 114 ILE A N 1
ATOM 894 C CA . ILE A 1 114 ? 0.841 4.355 12.816 1.00 98.44 114 ILE A CA 1
ATOM 895 C C . ILE A 1 114 ? -0.475 4.858 13.420 1.00 98.44 114 ILE A C 1
ATOM 897 O O . ILE 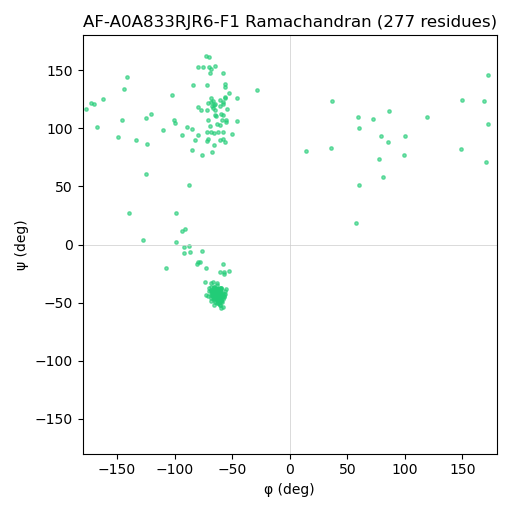A 1 114 ? -0.788 4.523 14.563 1.00 98.44 114 ILE A O 1
ATOM 901 N N . ARG A 1 115 ? -1.275 5.609 12.651 1.00 98.50 115 ARG A N 1
ATOM 902 C CA . ARG A 1 115 ? -2.582 6.124 13.096 1.00 98.50 115 ARG A CA 1
ATOM 903 C C . ARG A 1 115 ? -3.529 4.989 13.486 1.00 98.50 115 ARG A C 1
ATOM 905 O O . ARG A 1 115 ? -4.085 5.020 14.581 1.00 98.50 115 ARG A O 1
ATOM 912 N N . ILE A 1 116 ? -3.655 3.966 12.638 1.00 98.44 116 ILE A N 1
ATOM 913 C CA . ILE A 1 116 ? -4.477 2.779 12.909 1.00 98.44 116 ILE A CA 1
ATOM 914 C C . ILE A 1 116 ? -3.993 2.075 14.176 1.00 98.44 116 ILE A C 1
ATOM 916 O O . ILE A 1 116 ? -4.800 1.791 15.055 1.00 98.44 116 ILE A O 1
ATOM 920 N N . SER A 1 117 ? -2.684 1.846 14.308 1.00 98.50 117 SER A N 1
ATOM 921 C CA . SER A 1 117 ? -2.119 1.165 15.482 1.00 98.50 117 SER A CA 1
ATOM 922 C C . SER A 1 117 ? -2.433 1.917 16.777 1.00 98.50 117 SER A C 1
ATOM 924 O O . SER A 1 117 ? -2.847 1.305 17.757 1.00 98.50 117 SER A O 1
ATOM 926 N N . ARG A 1 118 ? -2.317 3.251 16.764 1.00 98.44 118 ARG A N 1
ATOM 927 C CA . ARG A 1 118 ? -2.644 4.099 17.916 1.00 98.44 118 ARG A CA 1
ATOM 928 C C . ARG A 1 118 ? -4.127 4.034 18.280 1.00 98.44 118 ARG A C 1
ATOM 930 O O . ARG A 1 118 ? -4.457 3.949 19.459 1.00 98.44 118 ARG A O 1
ATOM 937 N N . ILE A 1 119 ? -5.017 4.075 17.290 1.00 98.31 119 ILE A N 1
ATOM 938 C CA . ILE A 1 119 ? -6.465 3.972 17.524 1.00 98.31 119 ILE A CA 1
ATOM 939 C C . ILE A 1 119 ? -6.812 2.601 18.108 1.00 98.31 119 ILE A C 1
ATOM 941 O O . ILE A 1 119 ? -7.536 2.529 19.096 1.00 98.31 119 ILE A O 1
ATOM 945 N N . LEU A 1 120 ? -6.254 1.522 17.553 1.00 98.38 120 LEU A N 1
ATOM 946 C CA . LEU A 1 120 ? -6.467 0.168 18.065 1.00 98.38 120 LEU A CA 1
ATOM 947 C C . LEU A 1 120 ? -5.976 0.016 19.507 1.00 98.38 120 LEU A C 1
ATOM 949 O O . LEU A 1 120 ? -6.661 -0.599 20.321 1.00 98.38 120 LEU A O 1
ATOM 953 N N . GLU A 1 121 ? -4.833 0.607 19.851 1.00 98.44 121 GLU A N 1
ATOM 954 C CA . GLU A 1 121 ? -4.326 0.603 21.223 1.00 98.44 121 GLU A CA 1
ATOM 955 C C . GLU A 1 121 ? -5.276 1.332 22.187 1.00 98.44 121 GLU A C 1
ATOM 957 O O . GLU A 1 121 ? -5.584 0.814 23.262 1.00 98.44 121 GLU A O 1
ATOM 962 N N . LEU A 1 122 ? -5.784 2.506 21.799 1.00 98.38 122 LEU A N 1
ATOM 963 C CA . LEU A 1 122 ? -6.747 3.263 22.603 1.00 98.38 122 LEU A CA 1
ATOM 964 C C . LEU A 1 122 ? -8.060 2.497 22.792 1.00 98.38 122 LEU A C 1
ATOM 966 O O . LEU A 1 122 ? -8.537 2.390 23.921 1.00 98.38 122 LEU A O 1
ATOM 970 N N . LEU A 1 123 ? -8.605 1.918 21.719 1.00 98.44 123 LEU A N 1
ATOM 971 C CA . LEU A 1 123 ? -9.823 1.107 21.774 1.00 98.44 123 LEU A CA 1
ATOM 972 C C . LEU A 1 123 ? -9.637 -0.119 22.668 1.00 98.44 123 LEU A C 1
ATOM 974 O O . LEU A 1 123 ? -10.486 -0.400 23.507 1.00 98.44 123 LEU A O 1
ATOM 978 N N . THR A 1 124 ? -8.500 -0.806 22.551 1.00 98.38 124 THR A N 1
ATOM 979 C CA . THR A 1 124 ? -8.180 -1.965 23.395 1.00 98.38 124 THR A CA 1
ATOM 980 C C . THR A 1 124 ? -8.146 -1.575 24.872 1.00 98.38 124 THR A C 1
ATOM 982 O O . THR A 1 124 ? -8.735 -2.254 25.711 1.00 98.38 124 THR A O 1
ATOM 985 N N . ARG A 1 125 ? -7.506 -0.445 25.206 1.00 98.31 125 ARG A N 1
ATOM 986 C CA . ARG A 1 125 ? -7.479 0.076 26.582 1.00 98.31 125 ARG A CA 1
ATOM 987 C C . ARG A 1 125 ? -8.878 0.447 27.076 1.00 98.31 125 ARG A C 1
ATOM 989 O O . ARG A 1 125 ? -9.206 0.154 28.221 1.00 98.31 125 ARG A O 1
ATOM 996 N N . GLN A 1 126 ? -9.698 1.070 26.232 1.00 98.44 126 GLN A N 1
ATOM 997 C CA . GLN A 1 126 ? -11.065 1.449 26.582 1.00 98.44 126 GLN A CA 1
ATOM 998 C C . GLN A 1 126 ? -11.942 0.223 26.858 1.00 98.44 126 GLN A C 1
ATOM 1000 O O . GLN A 1 126 ? -12.645 0.207 27.866 1.00 98.44 126 GLN A O 1
ATOM 1005 N N . ILE A 1 127 ? -11.854 -0.810 26.015 1.00 98.25 127 ILE A N 1
ATOM 1006 C CA . ILE A 1 127 ? -12.572 -2.076 26.207 1.00 98.25 127 ILE A CA 1
ATOM 1007 C C . ILE A 1 127 ? -12.160 -2.716 27.533 1.00 98.25 127 ILE A C 1
ATOM 1009 O O . ILE A 1 127 ? -13.027 -3.026 28.340 1.00 98.25 127 ILE A O 1
ATOM 1013 N N . ALA A 1 128 ? -10.860 -2.811 27.826 1.00 98.31 128 ALA A N 1
ATOM 1014 C CA . ALA A 1 128 ? -10.385 -3.399 29.081 1.00 98.31 128 ALA A CA 1
ATOM 1015 C C . ALA A 1 128 ? -10.902 -2.652 30.329 1.00 98.31 128 ALA A C 1
ATOM 1017 O O . ALA A 1 128 ? -11.237 -3.264 31.345 1.00 98.31 128 ALA A O 1
ATOM 1018 N N . VAL A 1 129 ? -10.990 -1.317 30.269 1.00 98.44 129 VAL A N 1
ATOM 1019 C CA . VAL A 1 129 ? -11.570 -0.510 31.357 1.00 98.44 129 VAL A CA 1
ATOM 1020 C C . VAL A 1 129 ? -13.073 -0.759 31.485 1.00 98.44 129 VAL A C 1
ATOM 1022 O O . VAL A 1 129 ? -13.560 -0.929 32.603 1.00 98.44 129 VAL A O 1
ATOM 1025 N N . GLN A 1 130 ? -13.802 -0.817 30.370 1.00 98.38 130 GLN A N 1
ATOM 1026 C CA . GLN A 1 130 ? -15.235 -1.114 30.372 1.00 98.38 130 GLN A CA 1
ATOM 1027 C C . GLN A 1 130 ? -15.516 -2.514 30.921 1.00 98.38 130 GLN A C 1
ATOM 1029 O O . GLN A 1 130 ? -16.362 -2.659 31.796 1.00 98.38 130 GLN A O 1
ATOM 1034 N N . GLU A 1 131 ? -14.777 -3.531 30.482 1.00 98.25 131 GLU A N 1
ATOM 1035 C CA . GLU A 1 131 ? -14.884 -4.901 30.994 1.00 98.25 131 GLU A CA 1
ATOM 1036 C C . GLU A 1 131 ? -14.667 -4.953 32.507 1.00 98.25 131 GLU A C 1
ATOM 1038 O O . GLU A 1 131 ? -15.435 -5.597 33.223 1.00 98.25 131 GLU A O 1
ATOM 1043 N N . LYS A 1 132 ? -13.673 -4.217 33.019 1.00 98.38 132 LYS A N 1
ATOM 1044 C CA . LYS A 1 132 ? -13.439 -4.106 34.461 1.00 98.38 132 LYS A CA 1
ATOM 1045 C C . LYS A 1 132 ? -14.633 -3.478 35.186 1.00 98.38 132 LYS A C 1
ATOM 1047 O O . LYS A 1 132 ? -15.071 -4.015 36.201 1.00 98.38 132 LYS A O 1
ATOM 1052 N N . GLN A 1 133 ? -15.177 -2.378 34.666 1.00 98.31 133 GLN A N 1
ATOM 1053 C CA . GLN A 1 133 ? -16.348 -1.713 35.248 1.00 98.31 133 GLN A CA 1
ATOM 1054 C C . GLN A 1 133 ? -17.591 -2.612 35.223 1.00 98.31 133 GLN A C 1
ATOM 1056 O O . GLN A 1 133 ? -18.310 -2.693 36.216 1.00 98.31 133 GLN A O 1
ATOM 1061 N N . PHE A 1 134 ? -17.828 -3.328 34.121 1.00 98.31 134 PHE A N 1
ATOM 1062 C CA . PHE A 1 134 ? -18.925 -4.290 34.016 1.00 98.31 134 PHE A CA 1
ATOM 1063 C C . PHE A 1 134 ? -18.759 -5.451 34.991 1.00 98.31 134 PHE A C 1
ATOM 1065 O O . PHE A 1 134 ? -19.741 -5.880 35.597 1.00 98.31 134 PHE A O 1
ATOM 1072 N N . LEU A 1 135 ? -17.534 -5.939 35.187 1.00 98.44 135 LEU A N 1
ATOM 1073 C CA . LEU A 1 135 ? -17.253 -6.997 36.150 1.00 98.44 135 LEU A CA 1
ATOM 1074 C C . LEU A 1 135 ? -17.524 -6.536 37.589 1.00 98.44 135 LEU A C 1
ATOM 1076 O O . LEU A 1 135 ? -18.150 -7.264 38.357 1.00 98.44 135 LEU A O 1
ATOM 1080 N N . GLU A 1 136 ? -17.091 -5.327 37.950 1.00 98.38 136 GLU A N 1
ATOM 1081 C CA . GLU A 1 136 ? -17.372 -4.722 39.259 1.00 98.38 136 GLU A CA 1
ATOM 1082 C C . GLU A 1 136 ? -18.878 -4.522 39.473 1.00 98.38 136 GLU A C 1
ATOM 1084 O O . GLU A 1 136 ? -19.405 -4.915 40.512 1.00 98.38 136 GLU A O 1
ATOM 1089 N N . LEU A 1 137 ? -19.593 -3.999 38.474 1.00 98.44 137 LEU A N 1
ATOM 1090 C CA . LEU A 1 137 ? -21.045 -3.827 38.533 1.00 98.44 137 LEU A CA 1
ATOM 1091 C C . LEU A 1 137 ? -21.786 -5.166 38.650 1.00 98.44 137 LEU A C 1
ATOM 1093 O O . LEU A 1 137 ? -22.743 -5.289 39.406 1.00 98.44 137 LEU A O 1
ATOM 1097 N N . THR A 1 138 ? -21.338 -6.190 37.925 1.00 98.31 138 THR A N 1
ATOM 1098 C CA . THR A 1 138 ? -21.948 -7.524 37.986 1.00 98.31 138 THR A CA 1
ATOM 1099 C C . THR A 1 138 ? -21.802 -8.125 39.382 1.00 98.31 138 THR A C 1
ATOM 1101 O O . THR A 1 138 ? -22.752 -8.717 39.891 1.00 98.31 138 THR A O 1
ATOM 1104 N N . ARG A 1 139 ? -20.646 -7.928 40.032 1.00 98.31 139 ARG A N 1
ATOM 1105 C CA . ARG A 1 139 ? -20.430 -8.357 41.422 1.00 98.31 139 ARG A CA 1
ATOM 1106 C C . ARG A 1 139 ? -21.360 -7.631 42.386 1.00 98.31 139 ARG A C 1
ATOM 1108 O O . ARG A 1 139 ? -22.064 -8.296 43.132 1.00 98.31 139 ARG A O 1
ATOM 1115 N N . THR A 1 140 ? -21.436 -6.301 42.318 1.00 98.38 140 THR A N 1
ATOM 1116 C CA . THR A 1 140 ? -22.299 -5.532 43.234 1.00 98.38 140 THR A CA 1
ATOM 1117 C C . THR A 1 140 ? -23.778 -5.866 43.057 1.00 98.38 140 THR A C 1
ATOM 1119 O O . THR A 1 140 ? -24.506 -5.979 44.040 1.00 98.38 140 THR A O 1
ATOM 1122 N N . VAL A 1 141 ? -24.239 -6.076 41.821 1.00 98.50 141 VAL A N 1
ATOM 1123 C CA . VAL A 1 141 ? -25.608 -6.540 41.551 1.00 98.50 141 VAL A CA 1
ATOM 1124 C C . VAL A 1 141 ? -25.836 -7.946 42.109 1.00 98.50 141 VAL A C 1
ATOM 1126 O O . VAL A 1 141 ? -26.906 -8.200 42.660 1.00 98.50 141 VAL A O 1
ATOM 1129 N N . GLY A 1 142 ? -24.845 -8.837 42.005 1.00 98.44 142 GLY A N 1
ATOM 1130 C CA . GLY A 1 142 ? -24.866 -10.159 42.632 1.00 98.44 142 GLY A CA 1
ATOM 1131 C C . GLY A 1 142 ? -25.029 -10.076 44.151 1.00 98.44 1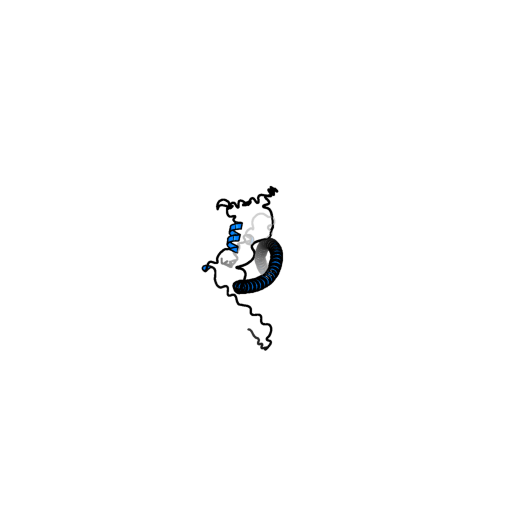42 GLY A C 1
ATOM 1132 O O . GLY A 1 142 ? -25.996 -10.619 44.684 1.00 98.44 142 GLY A O 1
ATOM 1133 N N . ASP A 1 143 ? -24.165 -9.312 44.823 1.00 98.38 143 ASP A N 1
ATOM 1134 C CA . ASP A 1 143 ? -24.200 -9.110 46.278 1.00 98.38 143 ASP A CA 1
ATOM 1135 C C . ASP A 1 143 ? -25.559 -8.548 46.738 1.00 98.38 143 ASP A C 1
ATOM 1137 O O . ASP A 1 143 ? -26.168 -9.030 47.694 1.00 98.38 143 ASP A O 1
ATOM 1141 N N . LEU A 1 144 ? -26.090 -7.555 46.013 1.00 98.38 144 LEU A N 1
ATOM 1142 C CA . LEU A 1 144 ? -27.405 -6.973 46.294 1.00 98.38 144 LEU A CA 1
ATOM 1143 C C . LEU A 1 144 ? -28.551 -7.965 46.064 1.00 98.38 144 LEU A C 1
ATOM 1145 O O . LEU A 1 144 ? -29.546 -7.931 46.791 1.00 98.38 144 LEU A O 1
ATOM 1149 N N . ALA A 1 145 ? -28.455 -8.832 45.054 1.00 98.38 145 ALA A N 1
ATOM 1150 C CA . ALA A 1 145 ? -29.459 -9.856 44.790 1.00 98.38 145 ALA A CA 1
ATOM 1151 C C . ALA A 1 145 ? -29.479 -10.921 45.897 1.00 98.38 145 ALA A C 1
ATOM 1153 O O . ALA A 1 145 ? -30.564 -11.312 46.339 1.00 98.38 145 ALA A O 1
ATOM 1154 N N . GLU A 1 146 ? -28.306 -11.337 46.380 1.00 98.12 146 GLU A N 1
ATOM 1155 C CA . GLU A 1 146 ? -28.178 -12.239 47.526 1.00 98.12 146 GLU A CA 1
ATOM 1156 C C . GLU A 1 146 ? -28.783 -11.624 48.788 1.00 98.12 146 GLU A C 1
ATOM 1158 O O . GLU A 1 146 ? -29.632 -12.246 49.431 1.00 98.12 146 GLU A O 1
ATOM 1163 N N . GLU A 1 147 ? -28.421 -10.383 49.112 1.00 98.12 147 GLU A N 1
ATOM 1164 C CA . GLU A 1 147 ? -28.927 -9.703 50.305 1.00 98.12 147 GLU A CA 1
ATOM 1165 C C . GLU A 1 147 ? -30.441 -9.479 50.225 1.00 98.12 147 GLU A C 1
ATOM 1167 O O . GLU A 1 147 ? -31.177 -9.744 51.176 1.00 98.12 147 GLU A O 1
ATOM 1172 N N . LYS A 1 148 ? -30.954 -9.108 49.047 1.00 97.62 148 LYS A N 1
ATOM 1173 C CA . LYS A 1 148 ? -32.398 -9.016 48.800 1.00 97.62 148 LYS A CA 1
ATOM 1174 C C . LYS A 1 148 ? -33.103 -10.355 49.015 1.00 97.62 148 LYS A C 1
ATOM 1176 O O . LYS A 1 148 ? -34.233 -10.370 49.504 1.00 97.62 148 LYS A O 1
ATOM 1181 N N . SER A 1 149 ? -32.477 -11.471 48.641 1.00 97.81 149 SER A N 1
ATOM 1182 C CA . SER A 1 149 ? -33.021 -12.805 48.903 1.00 97.81 149 SER A CA 1
ATOM 1183 C C . SER A 1 149 ? -33.042 -13.115 50.400 1.00 97.81 149 SER A C 1
ATOM 1185 O O . SER A 1 149 ? -34.057 -13.598 50.900 1.00 97.81 149 SER A O 1
ATOM 1187 N N . ARG A 1 150 ? -31.966 -12.797 51.130 1.00 98.19 150 ARG A N 1
ATOM 1188 C CA . ARG A 1 150 ? -31.887 -12.992 52.588 1.00 98.19 150 ARG A CA 1
ATOM 1189 C C . ARG A 1 150 ? -32.944 -12.175 53.327 1.00 98.19 150 ARG A C 1
ATOM 1191 O O . ARG A 1 150 ? -33.682 -12.730 54.136 1.00 98.19 150 ARG A O 1
ATOM 1198 N N . LEU A 1 151 ? -33.083 -10.892 52.991 1.00 98.25 151 LEU A N 1
ATOM 1199 C CA . LEU A 1 151 ? -34.079 -10.003 53.594 1.00 98.25 151 LEU A CA 1
ATOM 1200 C C . LEU A 1 151 ? -35.514 -10.456 53.312 1.00 98.25 151 LEU A C 1
ATOM 1202 O O . LEU A 1 151 ? -36.362 -10.379 54.196 1.00 98.25 151 LEU A O 1
ATOM 1206 N N . ARG A 1 152 ? -35.799 -10.967 52.107 1.00 97.94 152 ARG A N 1
ATOM 1207 C CA . ARG A 1 152 ? -37.117 -11.547 51.805 1.00 97.94 152 ARG A CA 1
ATOM 1208 C C . ARG A 1 152 ? -37.426 -12.775 52.653 1.00 97.94 152 ARG A C 1
ATOM 1210 O O . ARG A 1 152 ? -38.555 -12.895 53.114 1.00 97.94 152 ARG A O 1
ATOM 1217 N N . ASN A 1 153 ? -36.449 -13.654 52.861 1.00 97.25 153 ASN A N 1
ATOM 1218 C CA . ASN A 1 153 ? -36.633 -14.837 53.701 1.00 97.25 153 ASN A CA 1
ATOM 1219 C C . ASN A 1 153 ? -36.884 -14.438 55.162 1.00 97.25 153 ASN A C 1
ATOM 1221 O O . ASN A 1 153 ? -37.854 -14.896 55.754 1.00 97.25 153 ASN A O 1
ATOM 1225 N N . ALA A 1 154 ? -36.089 -13.510 55.705 1.00 97.69 154 ALA A N 1
ATOM 1226 C CA . ALA A 1 154 ? -36.282 -12.994 57.062 1.00 97.69 154 ALA A CA 1
ATOM 1227 C C . ALA A 1 154 ? -37.642 -12.293 57.240 1.00 97.69 154 ALA A C 1
ATOM 1229 O O . ALA A 1 154 ? -38.298 -12.450 58.268 1.00 97.69 154 ALA A O 1
ATOM 1230 N N . LEU A 1 155 ? -38.095 -11.544 56.227 1.00 97.88 155 LEU A N 1
ATOM 1231 C CA . LEU A 1 155 ? -39.424 -10.932 56.228 1.00 97.88 155 LEU A CA 1
ATOM 1232 C C . LEU A 1 155 ? -40.532 -11.994 56.252 1.00 97.88 155 LEU A C 1
ATOM 1234 O O . LEU A 1 155 ? -41.494 -11.839 56.996 1.00 97.88 155 LEU A O 1
ATOM 1238 N N . ALA A 1 156 ? -40.395 -13.069 55.470 1.00 97.25 156 ALA A N 1
ATOM 1239 C CA . ALA A 1 156 ? -41.357 -14.169 55.463 1.00 97.25 156 ALA A CA 1
ATOM 1240 C C . ALA A 1 156 ? -41.413 -14.894 56.819 1.00 97.25 156 ALA A C 1
ATOM 1242 O O . ALA A 1 156 ? -42.504 -15.157 57.318 1.00 97.25 156 ALA A O 1
ATOM 1243 N N . GLU A 1 157 ? -40.263 -15.154 57.448 1.00 97.25 157 GLU A N 1
ATOM 1244 C CA . GLU A 1 157 ? -40.194 -15.732 58.799 1.00 97.25 157 GLU A CA 1
ATOM 1245 C C . GLU A 1 157 ? -40.884 -14.836 59.835 1.00 97.25 157 GLU A C 1
ATOM 1247 O O . GLU A 1 157 ? -41.691 -15.318 60.630 1.00 97.25 157 GLU A O 1
ATOM 1252 N N . LYS A 1 158 ? -40.623 -13.522 59.797 1.00 96.75 158 LYS A N 1
ATOM 1253 C CA . LYS A 1 158 ? -41.264 -12.566 60.709 1.00 96.75 158 LYS A CA 1
ATOM 1254 C C . LYS A 1 158 ? -42.764 -12.454 60.481 1.00 96.75 158 LYS A C 1
ATOM 1256 O O . LYS A 1 158 ? -43.496 -12.388 61.461 1.00 96.75 158 LYS A O 1
ATOM 1261 N N . GLN A 1 159 ? -43.218 -12.496 59.229 1.00 97.56 159 GLN A N 1
ATOM 1262 C CA . GLN A 1 159 ? -44.645 -12.518 58.915 1.00 97.56 159 GLN A CA 1
ATOM 1263 C C . GLN A 1 159 ? -45.323 -13.771 59.488 1.00 97.56 159 GLN A C 1
ATOM 1265 O O . GLN A 1 159 ? -46.380 -13.677 60.102 1.00 97.56 159 GLN A O 1
ATOM 1270 N N . MET A 1 160 ? -44.692 -14.943 59.365 1.00 96.62 160 MET A N 1
ATOM 1271 C CA . MET A 1 160 ? -45.224 -16.174 59.958 1.00 96.62 160 MET A CA 1
ATOM 1272 C C . MET A 1 160 ? -45.306 -16.101 61.490 1.00 96.62 160 MET A C 1
ATOM 1274 O O . MET A 1 160 ? -46.279 -16.576 62.075 1.00 96.62 160 MET A O 1
ATOM 1278 N N . GLU A 1 161 ? -44.303 -15.512 62.146 1.00 97.06 161 GLU A N 1
ATOM 1279 C CA . GLU A 1 161 ? -44.297 -15.309 63.600 1.00 97.06 161 GLU A CA 1
ATOM 1280 C C . GLU A 1 161 ? -45.411 -14.346 64.042 1.00 97.06 161 GLU A C 1
ATOM 1282 O O . GLU A 1 161 ? -46.125 -14.634 65.004 1.00 97.06 161 GLU A O 1
ATOM 1287 N N . THR A 1 162 ? -45.615 -13.238 63.319 1.00 96.62 162 THR A N 1
ATOM 1288 C CA . THR A 1 162 ? -46.711 -12.302 63.606 1.00 96.62 162 THR A CA 1
ATOM 1289 C C . THR A 1 162 ? -48.076 -12.943 63.405 1.00 96.62 162 THR A C 1
ATOM 1291 O O . THR A 1 162 ? -48.932 -12.795 64.272 1.00 96.62 162 THR A O 1
ATOM 1294 N N . ASP A 1 163 ? -48.263 -13.712 62.329 1.00 96.56 163 ASP A N 1
ATOM 1295 C CA . ASP A 1 163 ? -49.523 -14.407 62.049 1.00 96.56 163 ASP A CA 1
ATOM 1296 C C . ASP A 1 163 ? -49.832 -15.444 63.150 1.00 96.56 163 ASP A C 1
ATOM 1298 O O . ASP A 1 163 ? -50.979 -15.600 63.582 1.00 96.56 163 ASP A O 1
ATOM 1302 N N . ALA A 1 164 ? -48.804 -16.134 63.662 1.00 96.31 164 ALA A N 1
ATOM 1303 C CA . ALA A 1 164 ? -48.940 -17.075 64.772 1.00 96.31 164 ALA A CA 1
ATOM 1304 C C . ALA A 1 164 ? -49.343 -16.375 66.082 1.00 96.31 164 ALA A C 1
ATOM 1306 O O . ALA A 1 164 ? -50.293 -16.813 66.740 1.00 96.31 164 ALA A O 1
ATOM 1307 N N . LEU A 1 165 ? -48.660 -15.280 66.438 1.00 96.00 165 LEU A N 1
ATOM 1308 C CA . LEU A 1 165 ? -48.963 -14.478 67.627 1.00 96.00 165 LEU A CA 1
ATOM 1309 C C . LEU A 1 165 ? -50.347 -13.830 67.546 1.00 96.00 165 LEU A C 1
ATOM 1311 O O . LEU A 1 165 ? -51.072 -13.820 68.538 1.00 96.00 165 LEU A O 1
ATOM 1315 N N . GLU A 1 166 ? -50.756 -13.336 66.378 1.00 96.00 166 GLU A N 1
ATOM 1316 C CA . GLU A 1 166 ? -52.102 -12.804 66.159 1.00 96.00 166 GLU A CA 1
ATOM 1317 C C . GLU A 1 166 ? -53.161 -13.900 66.353 1.00 96.00 166 GLU A C 1
ATOM 1319 O O . GLU A 1 166 ? -54.162 -13.695 67.045 1.00 96.00 166 GLU A O 1
ATOM 1324 N N . GLY A 1 167 ? -52.899 -15.111 65.852 1.00 95.06 167 GLY A N 1
ATOM 1325 C CA . GLY A 1 167 ? -53.740 -16.280 66.102 1.00 95.06 167 GLY A CA 1
ATOM 1326 C C . GLY A 1 167 ? -53.810 -16.689 67.581 1.00 95.06 167 GLY A C 1
ATOM 1327 O O . GLY A 1 167 ? -54.849 -17.165 68.044 1.00 95.06 167 GLY A O 1
ATOM 1328 N N . GLU A 1 168 ? -52.733 -16.540 68.354 1.00 95.38 168 GLU A N 1
ATOM 1329 C CA . GLU A 1 168 ? -52.735 -16.758 69.811 1.00 95.38 168 GLU A CA 1
ATOM 1330 C C . GLU A 1 168 ? -53.470 -15.649 70.571 1.00 95.38 168 GLU A C 1
ATOM 1332 O O . GLU A 1 168 ? -54.285 -15.929 71.456 1.00 95.38 168 GLU A O 1
ATOM 1337 N N . PHE A 1 169 ? -53.247 -14.391 70.197 1.00 93.56 169 PHE A N 1
ATOM 1338 C CA . PHE A 1 169 ? -53.939 -13.240 70.763 1.00 93.56 169 PHE A CA 1
ATOM 1339 C C . PHE A 1 169 ? -55.452 -13.341 70.544 1.00 93.56 169 PHE A C 1
ATOM 1341 O O . PHE A 1 169 ? -56.240 -13.156 71.471 1.00 93.56 169 PHE A O 1
ATOM 1348 N N . GLN A 1 170 ? -55.882 -13.733 69.346 1.00 94.94 170 GLN A N 1
ATOM 1349 C CA . GLN A 1 170 ? -57.298 -13.922 69.057 1.00 94.94 170 GLN A CA 1
ATOM 1350 C C . GLN A 1 170 ? -57.904 -15.065 69.890 1.00 94.94 170 GLN A C 1
ATOM 1352 O O . GLN A 1 170 ? -58.979 -14.906 70.470 1.00 94.94 170 GLN A O 1
ATOM 1357 N N . ARG A 1 171 ? -57.186 -16.187 70.049 1.00 93.00 171 ARG A N 1
ATOM 1358 C CA . ARG A 1 171 ? -57.605 -17.301 70.922 1.00 93.00 171 ARG A CA 1
ATOM 1359 C C . ARG A 1 171 ? -57.734 -16.879 72.388 1.00 93.00 171 ARG A C 1
ATOM 1361 O O . ARG A 1 171 ? -58.716 -17.224 73.046 1.00 93.00 171 ARG A O 1
ATOM 1368 N N . THR A 1 172 ? -56.766 -16.129 72.911 1.00 91.88 172 THR A N 1
ATOM 1369 C CA . THR A 1 172 ? -56.798 -15.632 74.299 1.00 91.88 172 THR A CA 1
ATOM 1370 C C . THR A 1 172 ? -57.914 -14.613 74.516 1.00 91.88 172 THR A C 1
ATOM 1372 O O . THR A 1 172 ? -58.631 -14.701 75.515 1.00 91.88 172 THR A O 1
ATOM 1375 N N . LYS A 1 173 ? -58.146 -13.713 73.555 1.00 94.19 173 LYS A N 1
ATOM 1376 C CA . LYS A 1 173 ? -59.286 -12.789 73.553 1.00 94.19 173 LYS A CA 1
ATOM 1377 C C . LYS A 1 173 ? -60.624 -13.532 73.602 1.00 94.19 173 LYS A C 1
ATOM 1379 O O . LYS A 1 173 ? -61.466 -13.213 74.440 1.00 94.19 173 LYS A O 1
ATOM 1384 N N . GLU A 1 174 ? -60.812 -14.560 72.774 1.00 91.25 174 GLU A N 1
ATOM 1385 C CA . GLU A 1 174 ? -62.026 -15.387 72.788 1.00 91.25 174 GLU A CA 1
ATOM 1386 C C . GLU A 1 174 ? -62.235 -16.120 74.122 1.00 91.25 174 GLU A C 1
ATOM 1388 O O . GLU A 1 174 ? -63.367 -16.218 74.607 1.00 91.25 174 GLU A O 1
ATOM 1393 N N . LEU A 1 175 ? -61.162 -16.630 74.739 1.00 91.00 175 LEU A N 1
ATOM 1394 C CA . LEU A 1 175 ? -61.219 -17.254 76.064 1.00 91.00 175 LEU A CA 1
ATOM 1395 C C . LEU A 1 175 ? -61.620 -16.249 77.150 1.00 91.00 175 LEU A C 1
ATOM 1397 O O . LEU A 1 175 ? -62.484 -16.561 77.972 1.00 91.00 175 LEU A O 1
ATOM 1401 N N . LEU A 1 176 ? -61.056 -15.038 77.134 1.00 88.06 176 LEU A N 1
ATOM 1402 C CA . LEU A 1 176 ? -61.407 -13.972 78.073 1.00 88.06 176 LEU A CA 1
ATOM 1403 C C . LEU A 1 176 ? -62.867 -13.527 77.906 1.00 88.06 176 LEU A C 1
ATOM 1405 O O . LEU A 1 176 ? -63.577 -13.344 78.897 1.00 88.06 176 LEU A O 1
ATOM 1409 N N . GLU A 1 177 ? -63.354 -13.405 76.669 1.00 87.88 177 GLU A N 1
ATOM 1410 C CA . GLU A 1 177 ? -64.767 -13.127 76.391 1.00 87.88 177 GLU A CA 1
ATOM 1411 C C . GLU A 1 177 ? -65.694 -14.241 76.906 1.00 87.88 177 GLU A C 1
ATOM 1413 O O . GLU A 1 177 ? -66.747 -13.964 77.480 1.00 87.88 177 GLU A O 1
ATOM 1418 N N . LYS A 1 178 ? -65.321 -15.517 76.743 1.00 85.19 178 LYS A N 1
ATOM 1419 C CA . LYS A 1 178 ? -66.083 -16.649 77.304 1.00 85.19 178 LYS A CA 1
ATOM 1420 C C . LYS A 1 178 ? -66.076 -16.630 78.835 1.00 85.19 178 LYS A C 1
ATOM 1422 O O . LYS A 1 178 ? -67.130 -16.810 79.443 1.00 85.19 178 LYS A O 1
ATOM 1427 N N . ALA A 1 179 ? -64.930 -16.360 79.460 1.00 81.38 179 ALA A N 1
ATOM 1428 C CA . ALA A 1 179 ? -64.803 -16.259 80.912 1.00 81.38 179 ALA A CA 1
ATOM 1429 C C . ALA A 1 179 ? -65.621 -15.090 81.485 1.00 81.38 179 ALA A C 1
ATOM 1431 O O . ALA A 1 179 ? -66.358 -15.272 82.449 1.00 81.38 179 ALA A O 1
ATOM 1432 N N . THR A 1 180 ? -65.580 -13.912 80.860 1.00 75.81 180 THR A N 1
ATOM 1433 C CA . THR A 1 180 ? -66.399 -12.753 81.266 1.00 75.81 180 THR A CA 1
ATOM 1434 C C . THR A 1 180 ? -67.895 -12.976 81.041 1.00 75.81 180 THR A C 1
ATOM 1436 O O . THR A 1 180 ? -68.700 -12.504 81.844 1.00 75.81 180 THR A O 1
ATOM 1439 N N . ARG A 1 181 ? -68.299 -13.733 80.011 1.00 70.62 181 ARG A N 1
ATOM 1440 C CA . ARG A 1 181 ? -69.695 -14.184 79.845 1.00 70.62 181 ARG A CA 1
ATOM 1441 C C . ARG A 1 181 ? -70.101 -15.205 80.919 1.00 70.62 181 ARG A C 1
ATOM 1443 O O . ARG A 1 181 ? -71.220 -15.126 81.417 1.00 70.62 181 ARG A O 1
ATOM 1450 N N . SER A 1 182 ? -69.198 -16.097 81.335 1.00 57.81 182 SER A N 1
ATOM 1451 C CA . SER A 1 182 ? -69.430 -17.067 82.421 1.00 57.81 182 SER A CA 1
ATOM 1452 C C . SER A 1 182 ? -69.433 -16.428 83.819 1.00 57.81 182 SER A C 1
ATOM 1454 O O . SER A 1 182 ? -70.179 -16.870 84.687 1.00 57.81 182 SER A O 1
ATOM 1456 N N . GLY A 1 183 ? -68.649 -15.370 84.044 1.00 53.38 183 GLY A N 1
ATOM 1457 C CA . GLY A 1 183 ? -68.582 -14.618 85.306 1.00 53.38 183 GLY A CA 1
ATOM 1458 C C . GLY A 1 183 ? -69.768 -13.678 85.551 1.00 53.38 183 GLY A C 1
ATOM 1459 O O . GLY A 1 183 ? -69.893 -13.111 86.631 1.00 53.38 183 GLY A O 1
ATOM 1460 N N . ARG A 1 184 ? -70.679 -13.526 84.579 1.00 49.09 184 ARG A N 1
ATOM 1461 C CA . ARG A 1 184 ? -71.945 -12.789 84.752 1.00 49.09 184 ARG A CA 1
ATOM 1462 C C . ARG A 1 184 ? -73.111 -13.665 85.208 1.00 49.09 184 ARG A C 1
ATOM 1464 O O . ARG A 1 184 ? -74.254 -13.217 85.174 1.00 49.09 184 ARG A O 1
ATOM 1471 N N . CYS A 1 185 ? -72.848 -14.887 85.664 1.00 48.91 185 CYS A N 1
ATOM 1472 C CA . CYS A 1 185 ? -73.880 -15.743 86.225 1.00 48.91 185 CYS A CA 1
ATOM 1473 C C . CYS A 1 185 ? -73.409 -16.368 87.544 1.00 48.91 185 CYS A C 1
ATOM 1475 O O . CYS A 1 185 ? -72.897 -17.484 87.547 1.00 48.91 185 CYS A O 1
ATOM 1477 N N . LYS A 1 186 ? -73.697 -15.635 88.632 1.00 51.22 186 LYS A N 1
ATOM 1478 C CA . LYS A 1 186 ? -73.797 -16.023 90.058 1.00 51.22 186 LYS A CA 1
ATOM 1479 C C . LYS A 1 186 ? -72.811 -15.299 90.994 1.00 51.22 186 LYS A C 1
ATOM 1481 O O . LYS A 1 186 ? -71.614 -15.544 90.995 1.00 51.22 186 LYS A O 1
ATOM 1486 N N . ASP A 1 187 ? -73.425 -14.436 91.808 1.00 43.44 187 ASP A N 1
ATOM 1487 C CA . ASP A 1 187 ? -73.087 -14.129 93.206 1.00 43.44 187 ASP A CA 1
ATOM 1488 C C . ASP A 1 187 ? -71.950 -13.150 93.539 1.00 43.44 187 ASP A C 1
ATOM 1490 O O . ASP A 1 187 ? -71.074 -13.451 94.339 1.00 43.44 187 ASP A O 1
ATOM 1494 N N . ALA A 1 188 ? -72.040 -11.905 93.053 1.00 44.09 188 ALA A N 1
ATOM 1495 C CA . ALA A 1 188 ? -71.277 -10.786 93.637 1.00 44.09 188 ALA A CA 1
ATOM 1496 C C . ALA A 1 188 ? -72.063 -9.460 93.734 1.00 44.09 188 ALA A C 1
ATOM 1498 O O . ALA A 1 188 ? -71.482 -8.381 93.709 1.00 44.09 188 ALA A O 1
ATOM 1499 N N . ALA A 1 189 ? -73.397 -9.516 93.842 1.00 43.28 189 ALA A N 1
ATOM 1500 C CA . ALA A 1 189 ? -74.229 -8.322 94.066 1.00 43.28 189 ALA A CA 1
ATOM 1501 C C . ALA A 1 189 ? -74.639 -8.118 95.538 1.00 43.28 189 ALA A C 1
ATOM 1503 O O . ALA A 1 189 ? -75.380 -7.188 95.850 1.00 43.28 189 ALA A O 1
ATOM 1504 N N . ARG A 1 190 ? -74.198 -8.977 96.464 1.00 48.78 190 ARG A N 1
ATOM 1505 C CA . ARG A 1 190 ? -74.461 -8.826 97.902 1.00 48.78 190 ARG A CA 1
ATOM 1506 C C . ARG A 1 190 ? -73.244 -9.304 98.682 1.00 48.78 190 ARG A C 1
ATOM 1508 O O . ARG A 1 190 ? -72.779 -10.404 98.430 1.00 48.78 190 ARG A O 1
ATOM 1515 N N . MET A 1 191 ? -72.829 -8.508 99.663 1.00 51.22 191 MET A N 1
ATOM 1516 C CA . MET A 1 191 ? -71.757 -8.762 100.639 1.00 51.22 191 MET A CA 1
ATOM 1517 C C . MET A 1 191 ? -70.339 -8.395 100.187 1.00 51.22 191 MET A C 1
ATOM 1519 O O . MET A 1 191 ? -69.598 -9.234 99.696 1.00 51.22 191 MET A O 1
ATOM 1523 N N . ALA A 1 192 ? -69.962 -7.135 100.421 1.00 42.97 192 ALA A N 1
ATOM 1524 C CA . ALA A 1 192 ? -68.791 -6.769 101.233 1.00 42.97 192 ALA A CA 1
ATOM 1525 C C . ALA A 1 192 ? -68.521 -5.259 101.100 1.00 42.97 192 ALA A C 1
ATOM 1527 O O . ALA A 1 192 ? -67.546 -4.818 100.502 1.00 42.97 192 ALA A O 1
ATOM 1528 N N . HIS A 1 193 ? -69.399 -4.452 101.699 1.00 46.41 193 HIS A N 1
ATOM 1529 C CA . HIS A 1 193 ? -68.887 -3.291 102.417 1.00 46.41 193 HIS A CA 1
ATOM 1530 C C . HIS A 1 193 ? -68.144 -3.821 103.649 1.00 46.41 193 HIS A C 1
ATOM 1532 O O . HIS A 1 193 ? -68.604 -4.795 104.242 1.00 46.41 193 HIS A O 1
ATOM 1538 N N . GLN A 1 194 ? -67.091 -3.105 104.055 1.00 47.19 194 GLN A N 1
ATOM 1539 C CA . GLN A 1 194 ? -66.464 -3.145 105.385 1.00 47.19 194 GLN A CA 1
ATOM 1540 C C . GLN A 1 194 ? -65.188 -3.994 105.515 1.00 47.19 194 GLN A C 1
ATOM 1542 O O . GLN A 1 194 ? -65.198 -5.059 106.119 1.00 47.19 194 GLN A O 1
ATOM 1547 N N . ALA A 1 195 ? -64.067 -3.453 105.025 1.00 37.03 195 ALA A N 1
ATOM 1548 C CA . ALA A 1 195 ? -62.811 -3.339 105.780 1.00 37.03 195 ALA A CA 1
ATOM 1549 C C . ALA A 1 195 ? -61.750 -2.591 104.948 1.00 37.03 195 ALA A C 1
ATOM 1551 O O . ALA A 1 195 ? -61.357 -3.061 103.892 1.00 37.03 195 ALA A O 1
ATOM 1552 N N . CYS A 1 196 ? -61.340 -1.427 105.463 1.00 36.53 196 CYS A N 1
ATOM 1553 C CA . CYS A 1 196 ? -60.017 -0.793 105.391 1.00 36.53 196 CYS A CA 1
ATOM 1554 C C . CYS A 1 196 ? -59.157 -0.902 104.117 1.00 36.53 196 CYS A C 1
ATOM 1556 O O . CYS A 1 196 ? -58.692 -1.988 103.793 1.00 36.53 196 CYS A O 1
ATOM 1558 N N . GLN A 1 197 ? -58.768 0.260 103.567 1.00 36.97 197 GLN A N 1
ATOM 1559 C CA . GLN A 1 197 ? -57.369 0.752 103.471 1.00 36.97 197 GLN A CA 1
ATOM 1560 C C . GLN A 1 197 ? -57.341 2.023 102.591 1.00 36.97 197 GLN A C 1
ATOM 1562 O O . GLN A 1 197 ? -57.777 1.987 101.449 1.00 36.97 197 GLN A O 1
ATOM 1567 N N . THR A 1 198 ? -57.216 3.210 103.197 1.00 37.03 198 THR A N 1
ATOM 1568 C CA . THR A 1 198 ? -55.990 4.021 103.425 1.00 37.03 198 THR A CA 1
ATOM 1569 C C . THR A 1 198 ? -55.626 4.947 102.260 1.00 37.03 198 THR A C 1
ATOM 1571 O O . THR A 1 198 ? -55.255 4.486 101.191 1.00 37.03 198 THR A O 1
ATOM 1574 N N . GLU A 1 199 ? -55.715 6.242 102.583 1.00 37.88 1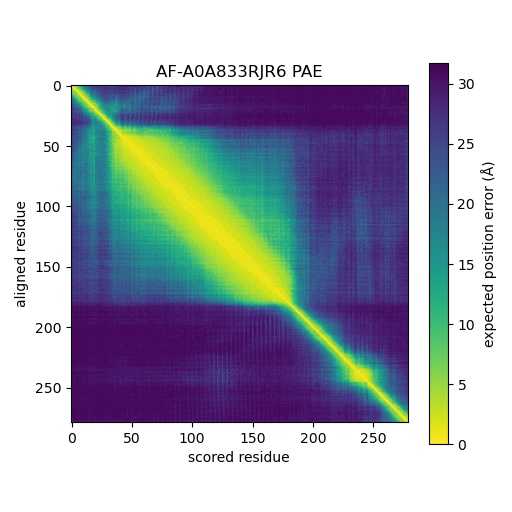99 GLU A N 1
ATOM 1575 C CA . GLU A 1 199 ? -54.872 7.378 102.176 1.00 37.88 199 GLU A CA 1
ATOM 1576 C C . GLU A 1 199 ? -54.737 7.727 100.685 1.00 37.88 199 GLU A C 1
ATOM 1578 O O . GLU A 1 199 ? -54.043 7.082 99.904 1.00 37.88 199 GLU A O 1
ATOM 1583 N N . GLU A 1 200 ? -55.346 8.868 100.340 1.00 43.62 200 GLU A N 1
ATOM 1584 C CA . GLU A 1 200 ? -54.932 9.724 99.232 1.00 43.62 200 GLU A CA 1
ATOM 1585 C C . GLU A 1 200 ? -53.490 10.191 99.483 1.00 43.62 200 GLU A C 1
ATOM 1587 O O . GLU A 1 200 ? -53.230 10.952 100.416 1.00 43.62 200 GLU A O 1
ATOM 1592 N N . LEU A 1 201 ? -52.549 9.736 98.653 1.00 40.78 201 LEU A N 1
ATOM 1593 C CA . LEU A 1 201 ? -51.234 10.358 98.540 1.00 40.78 201 LEU A CA 1
ATOM 1594 C C . LEU A 1 201 ? -51.205 11.250 97.297 1.00 40.78 201 LEU A C 1
ATOM 1596 O O . LEU A 1 201 ? -51.107 10.772 96.166 1.00 40.78 201 LEU A O 1
ATOM 1600 N N . GLU A 1 202 ? -51.230 12.559 97.534 1.00 41.84 202 GLU A N 1
ATOM 1601 C CA . GLU A 1 202 ? -50.559 13.524 96.671 1.00 41.84 202 GLU A CA 1
ATOM 1602 C C . GLU A 1 202 ? -49.043 13.290 96.771 1.00 41.84 202 GLU A C 1
ATOM 1604 O O . GLU A 1 202 ? -48.453 13.418 97.844 1.00 41.84 202 GLU A O 1
ATOM 1609 N N . ILE A 1 203 ? -48.399 12.973 95.646 1.00 37.19 203 ILE A N 1
ATOM 1610 C CA . ILE A 1 203 ? -46.963 13.196 95.466 1.00 37.19 203 ILE A CA 1
ATOM 1611 C C . ILE A 1 203 ? -46.781 14.037 94.209 1.00 37.19 203 ILE A C 1
ATOM 1613 O O . ILE A 1 203 ? -46.964 13.586 93.079 1.00 37.19 203 ILE A O 1
ATOM 1617 N N . THR A 1 204 ? -46.391 15.281 94.446 1.00 39.84 204 THR A N 1
ATOM 1618 C CA . THR A 1 204 ? -45.628 16.119 93.536 1.00 39.84 204 THR A CA 1
ATOM 1619 C C . THR A 1 204 ? -44.213 15.559 93.406 1.00 39.84 204 THR A C 1
ATOM 1621 O O . THR A 1 204 ? -43.485 15.486 94.389 1.00 39.84 204 THR A O 1
ATOM 1624 N N . THR A 1 205 ? -43.775 15.244 92.188 1.00 32.69 205 THR A N 1
ATOM 1625 C CA . THR A 1 205 ? -42.350 15.296 91.834 1.00 32.69 205 THR A CA 1
ATOM 1626 C C . THR A 1 205 ? -42.209 15.736 90.389 1.00 32.69 205 THR A C 1
ATOM 1628 O O . THR A 1 205 ? -42.486 14.986 89.456 1.00 32.69 205 THR A O 1
ATOM 1631 N N . ASN A 1 206 ? -41.758 16.977 90.238 1.00 38.06 206 ASN A N 1
ATOM 1632 C CA . ASN A 1 206 ? -41.073 17.450 89.051 1.00 38.06 206 ASN A CA 1
ATOM 1633 C C . ASN A 1 206 ?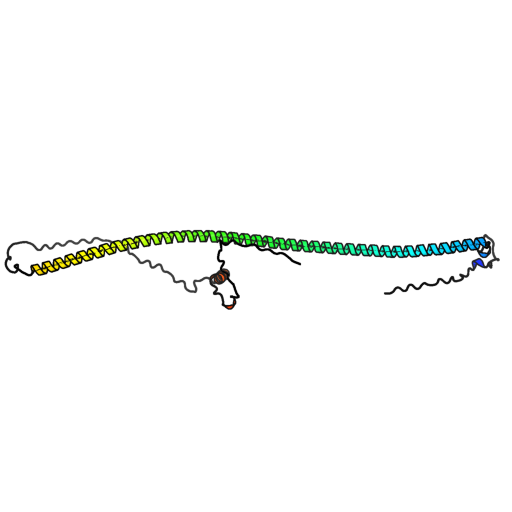 -39.852 16.558 88.797 1.00 38.06 206 ASN A C 1
ATOM 1635 O O . ASN A 1 206 ? -39.072 16.292 89.714 1.00 38.06 206 ASN A O 1
ATOM 1639 N N . THR A 1 207 ? -39.649 16.159 87.550 1.00 35.66 207 THR A N 1
ATOM 1640 C CA . THR A 1 207 ? -38.306 15.944 87.007 1.00 35.66 207 THR A CA 1
ATOM 1641 C C . THR A 1 207 ? -38.376 16.265 85.524 1.00 35.66 207 THR A C 1
ATOM 1643 O O . THR A 1 207 ? -38.789 15.458 84.696 1.00 35.66 207 THR A O 1
ATOM 1646 N N . GLU A 1 208 ? -38.062 17.523 85.226 1.00 38.94 208 GLU A N 1
ATOM 1647 C CA . GLU A 1 208 ? -37.432 17.889 83.969 1.00 38.94 208 GLU A CA 1
ATOM 1648 C C . GLU A 1 208 ? -36.121 17.099 83.886 1.00 38.94 208 GLU A C 1
ATOM 1650 O O . GLU A 1 208 ? -35.268 17.227 84.762 1.00 38.94 208 GLU A O 1
ATOM 1655 N N . GLU A 1 209 ? -35.962 16.286 82.849 1.00 40.44 209 GLU A N 1
ATOM 1656 C CA . GLU A 1 209 ? -34.641 15.989 82.311 1.00 40.44 209 GLU A CA 1
ATOM 1657 C C . GLU A 1 209 ? -34.635 16.427 80.850 1.00 40.44 209 GLU A C 1
ATOM 1659 O O . GLU A 1 209 ? -35.365 15.912 79.999 1.00 40.44 209 GLU A O 1
ATOM 1664 N N . GLU A 1 210 ? -33.829 17.459 80.613 1.00 38.06 210 GLU A N 1
ATOM 1665 C CA . GLU A 1 210 ? -33.340 17.891 79.317 1.00 38.06 210 GLU A CA 1
ATOM 1666 C C . GLU A 1 210 ? -32.846 16.694 78.499 1.00 38.06 210 GLU A C 1
ATOM 1668 O O . GLU A 1 210 ? -31.925 15.982 78.894 1.00 38.06 210 GLU A O 1
ATOM 1673 N N . PHE A 1 211 ? -33.373 16.557 77.286 1.00 32.50 211 PHE A N 1
ATOM 1674 C CA . PHE A 1 211 ? -32.565 16.094 76.166 1.00 32.50 211 PHE A CA 1
ATOM 1675 C C . PHE A 1 211 ? -32.660 17.133 75.055 1.00 32.50 211 PHE A C 1
ATOM 1677 O O . PHE A 1 211 ? -33.497 17.067 74.157 1.00 32.50 211 PHE A O 1
ATOM 1684 N N . ASP A 1 212 ? -31.771 18.117 75.151 1.00 43.00 212 ASP A N 1
ATOM 1685 C CA . ASP A 1 212 ? -31.246 18.810 73.988 1.00 43.00 212 ASP A CA 1
ATOM 1686 C C . ASP A 1 212 ? -30.203 17.894 73.335 1.00 43.00 212 ASP A C 1
ATOM 1688 O O . ASP A 1 212 ? -29.186 17.557 73.946 1.00 43.00 212 ASP A O 1
ATOM 1692 N N . ARG A 1 213 ? -30.477 17.457 72.104 1.00 42.22 213 ARG A N 1
ATOM 1693 C CA . ARG A 1 213 ? -29.467 17.410 71.045 1.00 42.22 213 ARG A CA 1
ATOM 1694 C C . ARG A 1 213 ? -30.100 17.116 69.695 1.00 42.22 213 ARG A C 1
ATOM 1696 O O . ARG A 1 213 ? -30.654 16.050 69.443 1.00 42.22 213 ARG A O 1
ATOM 1703 N N . ASP A 1 214 ? -29.869 18.081 68.820 1.00 35.47 214 ASP A N 1
ATOM 1704 C CA . ASP A 1 214 ? -29.686 17.902 67.390 1.00 35.47 214 ASP A CA 1
ATOM 1705 C C . ASP A 1 214 ? -30.967 17.674 66.584 1.00 35.47 214 ASP A C 1
ATOM 1707 O O . ASP A 1 214 ? -31.236 16.625 66.007 1.00 35.47 214 ASP A O 1
ATOM 1711 N N . SER A 1 215 ? -31.712 18.773 66.441 1.00 43.47 215 SER A N 1
ATOM 1712 C CA . SER A 1 215 ? -31.881 19.431 65.138 1.00 43.47 215 SER A CA 1
ATOM 1713 C C . SER A 1 215 ? -31.424 18.589 63.938 1.00 43.47 215 SER A C 1
ATOM 1715 O O . SER A 1 215 ? -30.375 18.854 63.344 1.00 43.47 215 SER A O 1
ATOM 1717 N N . ILE A 1 216 ? -32.247 17.644 63.481 1.00 38.09 216 ILE A N 1
ATOM 1718 C CA . ILE A 1 216 ? -32.161 17.192 62.091 1.00 38.09 216 ILE A CA 1
ATOM 1719 C C . ILE A 1 216 ? -32.821 18.289 61.262 1.00 38.09 216 ILE A C 1
ATOM 1721 O O . ILE A 1 216 ? -33.960 18.200 60.807 1.00 38.09 216 ILE A O 1
ATOM 1725 N N . SER A 1 217 ? -32.058 19.369 61.087 1.00 37.03 217 SER A N 1
ATOM 1726 C CA . SER A 1 217 ? -32.129 20.178 59.888 1.00 37.03 217 SER A CA 1
ATOM 1727 C C . SER A 1 217 ? -32.126 19.197 58.725 1.00 37.03 217 SER A C 1
ATOM 1729 O O . SER A 1 217 ? -31.110 18.567 58.418 1.00 37.03 217 SER A O 1
ATOM 1731 N N . CYS A 1 218 ? -33.288 19.023 58.101 1.00 36.03 218 CYS A N 1
ATOM 1732 C CA . CYS A 1 218 ? -33.345 18.538 56.742 1.00 36.03 218 CYS A CA 1
ATOM 1733 C C . CYS A 1 218 ? -32.538 19.545 55.928 1.00 36.03 218 CYS A C 1
ATOM 1735 O O . CYS A 1 218 ? -33.063 20.554 55.458 1.00 36.03 218 CYS A O 1
ATOM 1737 N N . ARG A 1 219 ? -31.235 19.289 55.788 1.00 36.00 219 ARG A N 1
ATOM 1738 C CA . ARG A 1 219 ? -30.399 19.934 54.792 1.00 36.00 219 ARG A CA 1
ATOM 1739 C C . ARG A 1 219 ? -30.903 19.406 53.457 1.00 36.00 219 ARG A C 1
ATOM 1741 O O . ARG A 1 219 ? -30.336 18.482 52.885 1.00 36.00 219 ARG A O 1
ATOM 1748 N N . LEU A 1 220 ? -32.007 19.989 52.992 1.00 43.09 220 LEU A N 1
ATOM 1749 C CA . LEU A 1 220 ? -32.343 20.085 51.587 1.00 43.09 220 LEU A CA 1
ATOM 1750 C C . LEU A 1 220 ? -31.086 20.650 50.936 1.00 43.09 220 LEU A C 1
ATOM 1752 O O . LEU A 1 220 ? -30.809 21.848 50.986 1.00 43.09 220 LEU A O 1
ATOM 1756 N N . GLN A 1 221 ? -30.247 19.755 50.418 1.00 43.75 221 GLN A N 1
ATOM 1757 C CA . GLN A 1 221 ? -29.247 20.151 49.456 1.00 43.75 221 GLN A CA 1
ATOM 1758 C C . GLN A 1 221 ? -30.032 20.852 48.359 1.00 43.75 221 GLN A C 1
ATOM 1760 O O . GLN A 1 221 ? -30.910 20.258 47.736 1.00 43.75 221 GLN A O 1
ATOM 1765 N N . ASN A 1 222 ? -29.749 22.139 48.191 1.00 48.53 222 ASN A N 1
ATOM 1766 C CA . ASN A 1 222 ? -30.198 22.920 47.059 1.00 48.53 222 ASN A CA 1
ATOM 1767 C C . ASN A 1 222 ? -29.708 22.218 45.785 1.00 48.53 222 ASN A C 1
ATOM 1769 O O . ASN A 1 222 ? -28.622 22.510 45.284 1.00 48.53 222 ASN A O 1
ATOM 1773 N N . VAL A 1 223 ? -30.491 21.275 45.258 1.00 52.59 223 VAL A N 1
ATOM 1774 C CA . VAL A 1 223 ? -30.344 20.807 43.886 1.00 52.59 223 VAL A CA 1
ATOM 1775 C C . VAL A 1 223 ? -30.843 21.962 43.038 1.00 52.59 223 VAL A C 1
ATOM 1777 O O . VAL A 1 223 ? -32.030 22.098 42.752 1.00 52.59 223 VAL A O 1
ATOM 1780 N N . ARG A 1 224 ? -29.921 22.863 42.703 1.00 56.09 224 ARG A N 1
ATOM 1781 C CA . ARG A 1 224 ? -30.150 23.881 41.688 1.00 56.09 224 ARG A CA 1
ATOM 1782 C C . ARG A 1 224 ? -30.435 23.128 40.392 1.00 56.09 224 ARG A C 1
ATOM 1784 O O . ARG A 1 224 ? -29.522 22.568 39.790 1.00 56.09 224 ARG A O 1
ATOM 1791 N N . ILE A 1 225 ? -31.708 23.066 40.009 1.00 58.97 225 ILE A N 1
ATOM 1792 C CA . ILE A 1 225 ? -32.127 22.575 38.699 1.00 58.97 225 ILE A CA 1
ATOM 1793 C C . ILE A 1 225 ? -31.438 23.490 37.688 1.00 58.97 225 ILE A C 1
ATOM 1795 O O . ILE A 1 225 ? -31.763 24.675 37.602 1.00 58.97 225 ILE A O 1
ATOM 1799 N N . LYS A 1 226 ? -30.417 22.965 37.006 1.00 64.06 226 LYS A N 1
ATOM 1800 C CA . LYS A 1 226 ? -29.689 23.704 35.975 1.00 64.06 226 LYS A CA 1
ATOM 1801 C C . LYS A 1 226 ? -30.674 24.086 34.874 1.00 64.06 226 LYS A C 1
ATOM 1803 O O . LYS A 1 226 ? -31.379 23.230 34.337 1.00 64.06 226 LYS A O 1
ATOM 1808 N N . SER A 1 227 ? -30.753 25.378 34.586 1.00 67.44 227 SER A N 1
ATOM 1809 C CA . SER A 1 227 ? -31.568 25.919 33.502 1.00 67.44 227 SER A CA 1
ATOM 1810 C C . SER A 1 227 ? -30.946 25.534 32.158 1.00 67.44 227 SER A C 1
ATOM 1812 O O . SER A 1 227 ? -29.756 25.240 32.082 1.00 67.44 227 SER A O 1
ATOM 1814 N N . LYS A 1 228 ? -31.717 25.589 31.066 1.00 66.38 228 LYS A N 1
ATOM 1815 C CA . LYS A 1 228 ? -31.210 25.388 29.693 1.00 66.38 228 LYS A CA 1
ATOM 1816 C C . LYS A 1 228 ? -30.007 26.293 29.365 1.00 66.38 228 LYS A C 1
ATOM 1818 O O . LYS A 1 228 ? -29.214 25.951 28.498 1.00 66.38 228 LYS A O 1
ATOM 1823 N N . ASN A 1 229 ? -29.870 27.406 30.085 1.00 65.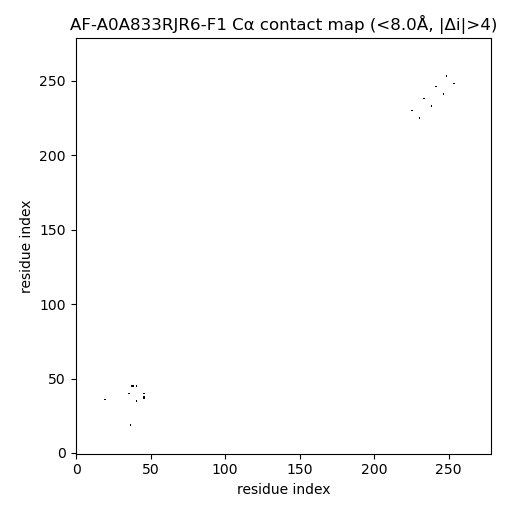81 229 ASN A N 1
ATOM 1824 C CA . ASN A 1 229 ? -28.792 28.382 29.933 1.00 65.81 229 ASN A CA 1
ATOM 1825 C C . ASN A 1 229 ? -27.525 28.049 30.754 1.00 65.81 229 ASN A C 1
ATOM 1827 O O . ASN A 1 229 ? -26.529 28.744 30.609 1.00 65.81 229 ASN A O 1
ATOM 1831 N N . ASP A 1 230 ? -27.558 27.018 31.609 1.00 59.59 230 ASP A N 1
ATOM 1832 C CA . ASP A 1 230 ? -26.405 26.508 32.376 1.00 59.59 230 ASP A CA 1
ATOM 1833 C C . ASP A 1 230 ? -25.687 25.348 31.642 1.00 59.59 230 ASP A C 1
ATOM 1835 O O . ASP A 1 230 ? -24.902 24.612 32.249 1.00 59.59 230 ASP A O 1
ATOM 1839 N N . LEU A 1 231 ? -26.015 25.124 30.364 1.00 66.69 231 LEU A N 1
ATOM 1840 C CA . LEU A 1 231 ? -25.399 24.118 29.501 1.00 66.69 231 LEU A CA 1
ATOM 1841 C C . LEU A 1 231 ? -24.403 24.805 28.565 1.00 66.69 231 LEU A C 1
ATOM 1843 O O . LEU A 1 231 ? -24.766 25.765 27.888 1.00 66.69 231 LEU A O 1
ATOM 1847 N N . ASP A 1 232 ? -23.173 24.293 28.522 1.00 69.44 232 ASP A N 1
ATOM 1848 C CA . ASP A 1 232 ? -22.155 24.741 27.572 1.00 69.44 232 ASP A CA 1
ATOM 1849 C C . ASP A 1 232 ? -22.650 24.566 26.125 1.00 69.44 232 ASP A C 1
ATOM 1851 O O . ASP A 1 232 ? -23.413 23.637 25.822 1.00 69.44 232 ASP A O 1
ATOM 1855 N N . GLU A 1 233 ? -22.226 25.456 25.221 1.00 68.62 233 GLU A N 1
ATOM 1856 C CA . GLU A 1 233 ? -22.541 25.322 23.796 1.00 68.62 233 GLU A CA 1
ATOM 1857 C C . GLU A 1 233 ? -22.068 23.954 23.272 1.00 68.62 233 GLU A C 1
ATOM 1859 O O . GLU A 1 233 ? -20.977 23.492 23.627 1.00 68.62 233 GLU A O 1
ATOM 1864 N N . PRO A 1 234 ? -22.878 23.270 22.442 1.00 68.31 234 PRO A N 1
ATOM 1865 C CA . PRO A 1 234 ? -22.546 21.936 21.969 1.00 68.31 234 PRO A CA 1
ATOM 1866 C C . PRO A 1 234 ? -21.233 21.966 21.184 1.00 68.31 234 PRO A C 1
ATOM 1868 O O . PRO A 1 234 ? -21.121 22.615 20.146 1.00 68.31 234 PRO A O 1
ATOM 1871 N N . THR A 1 235 ? -20.237 21.230 21.675 1.00 77.06 235 THR A N 1
ATOM 1872 C CA . THR A 1 235 ? -18.961 21.073 20.981 1.00 77.06 235 THR A CA 1
ATOM 1873 C C . THR A 1 235 ? -19.139 20.216 19.726 1.00 77.06 235 THR A C 1
ATOM 1875 O O . THR A 1 235 ? -20.013 19.344 19.649 1.00 77.06 235 THR A O 1
ATOM 1878 N N . THR A 1 236 ? -18.287 20.432 18.724 1.00 79.25 236 THR A N 1
ATOM 1879 C CA . THR A 1 236 ? -18.243 19.628 17.489 1.00 79.25 236 THR A CA 1
ATOM 1880 C C . THR A 1 236 ? -18.056 18.141 17.790 1.00 79.25 236 THR A C 1
ATOM 1882 O O . THR A 1 236 ? -18.709 17.298 17.182 1.00 79.25 236 THR A O 1
ATOM 1885 N N . GLU A 1 237 ? -17.238 17.814 18.790 1.00 79.00 237 GLU A N 1
ATOM 1886 C CA . GLU A 1 237 ? -17.042 16.444 19.273 1.00 79.00 237 GLU A CA 1
ATOM 1887 C C . GLU A 1 237 ? -18.293 15.881 19.969 1.00 79.00 237 GLU A C 1
ATOM 1889 O O . GLU A 1 237 ? -18.705 14.756 19.687 1.00 79.00 237 GLU A O 1
ATOM 1894 N N . GLY A 1 238 ? -18.960 16.672 20.818 1.00 77.00 238 GLY A N 1
ATOM 1895 C CA . GLY A 1 238 ? -20.214 16.270 21.462 1.00 77.00 238 GLY A CA 1
ATOM 1896 C C . GLY A 1 238 ? -21.345 16.024 20.458 1.00 77.00 238 GLY A C 1
ATOM 1897 O O . GLY A 1 238 ? -22.170 15.129 20.650 1.00 77.00 238 GLY A O 1
ATOM 1898 N N . THR A 1 239 ? -21.349 16.772 19.355 1.00 76.88 239 THR A N 1
ATOM 1899 C CA . THR A 1 239 ? -22.285 16.582 18.240 1.00 76.88 239 THR A CA 1
ATOM 1900 C C . THR A 1 239 ? -22.003 15.270 17.508 1.00 76.88 239 THR A C 1
ATOM 1902 O O . THR A 1 239 ? -22.923 14.477 17.313 1.00 76.88 239 THR A O 1
ATOM 1905 N N . LEU A 1 240 ? -20.732 14.981 17.210 1.00 78.75 240 LEU A N 1
ATOM 1906 C CA . LEU A 1 240 ? -20.313 13.736 16.560 1.00 78.75 240 LEU A CA 1
ATOM 1907 C C . LEU A 1 240 ? -20.674 12.498 17.398 1.00 78.75 240 LEU A C 1
ATOM 1909 O O . LEU A 1 240 ? -21.205 11.517 16.883 1.00 78.75 240 LEU A O 1
ATOM 1913 N N . LEU A 1 241 ? -20.445 12.555 18.713 1.00 79.75 241 LEU A N 1
ATOM 1914 C CA . LEU A 1 241 ? -20.827 11.480 19.631 1.00 79.75 241 LEU A CA 1
ATOM 1915 C C . LEU A 1 241 ? -22.345 11.282 19.663 1.00 79.75 241 LEU A C 1
ATOM 1917 O O . LEU A 1 241 ? -22.831 10.151 19.687 1.00 79.75 241 LEU A O 1
ATOM 1921 N N . ARG A 1 242 ? -23.122 12.368 19.620 1.00 76.69 242 ARG A N 1
ATOM 1922 C CA . ARG A 1 242 ? -24.581 12.259 19.571 1.00 76.69 242 ARG A CA 1
ATOM 1923 C C . ARG A 1 242 ? -25.057 11.616 18.262 1.00 76.69 242 ARG A C 1
ATOM 1925 O O . ARG A 1 242 ? -25.981 10.808 18.300 1.00 76.69 242 ARG A O 1
ATOM 1932 N N . GLU A 1 243 ? -24.417 11.916 17.136 1.00 78.12 243 GLU A N 1
ATOM 1933 C CA . GLU A 1 243 ? -24.722 11.284 15.847 1.00 78.12 243 GLU A CA 1
ATOM 1934 C C . GLU A 1 243 ? -24.336 9.802 15.801 1.00 78.12 243 GLU A C 1
ATOM 1936 O O . GLU A 1 243 ? -25.096 8.997 15.275 1.00 78.12 243 GLU A O 1
ATOM 1941 N N . LEU A 1 244 ? -23.207 9.409 16.392 1.00 77.00 244 LEU A N 1
ATOM 1942 C CA . LEU A 1 244 ? -22.769 8.009 16.383 1.00 77.00 244 LEU A CA 1
ATOM 1943 C C . LEU A 1 244 ? -23.649 7.097 17.247 1.00 77.00 244 LEU A C 1
ATOM 1945 O O . LEU A 1 244 ? -23.892 5.954 16.873 1.00 77.00 244 LEU A O 1
ATOM 1949 N N . PHE A 1 245 ? -24.127 7.588 18.396 1.00 74.94 245 PHE A N 1
ATOM 1950 C CA . PHE A 1 245 ? -24.814 6.745 19.385 1.00 74.94 245 PHE A CA 1
ATOM 1951 C C . PHE A 1 245 ? -26.327 6.963 19.474 1.00 74.94 245 PHE A C 1
ATOM 1953 O O . PHE A 1 245 ? -27.036 6.091 19.971 1.00 74.94 245 PHE A O 1
ATOM 1960 N N . PHE A 1 246 ? -26.840 8.108 19.014 1.00 74.00 246 PHE A N 1
ATOM 1961 C CA . PHE A 1 246 ? -28.252 8.473 19.185 1.00 74.00 246 PHE A CA 1
ATOM 1962 C C . PHE A 1 246 ? -28.953 8.869 17.883 1.00 74.00 246 PHE A C 1
ATOM 1964 O O . PHE A 1 246 ? -30.133 9.235 17.916 1.00 74.00 246 PHE A O 1
ATOM 1971 N N . ARG A 1 247 ? -28.278 8.780 16.729 1.00 70.94 247 ARG A N 1
ATOM 1972 C CA . ARG A 1 247 ? -28.942 8.946 15.435 1.00 70.94 247 ARG A CA 1
ATOM 1973 C C . ARG A 1 247 ? -29.911 7.785 15.228 1.00 70.94 247 ARG A C 1
ATOM 1975 O O . ARG A 1 247 ? -29.520 6.623 15.172 1.00 70.94 247 ARG A O 1
ATOM 1982 N N . LYS A 1 248 ? -31.199 8.112 15.119 1.00 62.59 248 LYS A N 1
ATOM 1983 C CA . LYS A 1 248 ? -32.206 7.164 14.639 1.00 62.59 248 LYS A CA 1
ATOM 1984 C C . LYS A 1 248 ? -31.923 6.904 13.156 1.00 62.59 248 LYS A C 1
ATOM 1986 O O . LYS A 1 248 ? -31.852 7.887 12.415 1.00 62.59 248 LYS A O 1
ATOM 1991 N N . PRO A 1 249 ? -31.763 5.645 12.716 1.00 57.84 249 PRO A N 1
ATOM 1992 C CA . PRO A 1 249 ? -31.601 5.346 11.299 1.00 57.84 249 PRO A CA 1
ATOM 1993 C C . PRO A 1 249 ? -32.813 5.885 10.534 1.00 57.84 249 PRO A C 1
ATOM 1995 O O . PRO A 1 249 ? -33.953 5.554 10.875 1.00 57.84 249 PRO A O 1
ATOM 1998 N N . SER A 1 250 ? -32.593 6.752 9.544 1.00 51.28 250 SER A N 1
ATOM 1999 C CA . SER A 1 250 ? -33.645 7.091 8.590 1.00 51.28 250 SER A CA 1
ATOM 2000 C C . SER A 1 250 ? -33.857 5.882 7.681 1.00 51.28 250 SER A C 1
ATOM 2002 O O . SER A 1 250 ? -32.911 5.224 7.248 1.00 51.28 250 SER A O 1
ATOM 2004 N N . VAL A 1 251 ? -35.122 5.570 7.410 1.00 55.50 251 VAL A N 1
ATOM 2005 C CA . VAL A 1 251 ? -35.547 4.398 6.623 1.00 55.50 251 VAL A CA 1
ATOM 2006 C C . VAL A 1 251 ? -34.945 4.399 5.202 1.00 55.50 251 VAL A C 1
ATOM 2008 O O . VAL A 1 251 ? -34.861 3.354 4.568 1.00 55.50 251 VAL A O 1
ATOM 2011 N N . GLU A 1 252 ? -34.437 5.538 4.729 1.00 56.78 252 GLU A N 1
ATOM 2012 C CA . GLU A 1 252 ? -33.813 5.712 3.410 1.00 56.78 252 GLU A CA 1
ATOM 2013 C C . GLU A 1 252 ? -32.345 5.238 3.324 1.00 56.78 252 GLU A C 1
ATOM 2015 O O . GLU A 1 252 ? -31.867 4.985 2.222 1.00 56.78 252 GLU A O 1
ATOM 2020 N N . GLU A 1 253 ? -31.634 5.042 4.446 1.00 54.03 253 GLU A N 1
ATOM 2021 C CA . GLU A 1 253 ? -30.251 4.506 4.460 1.00 54.03 253 GLU A CA 1
ATOM 2022 C C . GLU A 1 253 ? -30.203 2.967 4.614 1.00 54.03 253 GLU A C 1
ATOM 2024 O O . GLU A 1 253 ? -29.134 2.360 4.559 1.00 54.03 253 GLU A O 1
ATOM 2029 N N . SER A 1 254 ? -31.357 2.304 4.763 1.00 51.69 254 SER A N 1
ATOM 2030 C CA . SER A 1 254 ? -31.471 0.851 4.988 1.00 51.69 254 SER A CA 1
ATOM 2031 C C . SER A 1 254 ? -31.516 0.046 3.681 1.00 51.69 254 SER A C 1
ATOM 2033 O O . SER A 1 254 ? -32.403 -0.781 3.466 1.00 51.69 254 SER A O 1
ATOM 2035 N N . GLY A 1 255 ? -30.563 0.289 2.782 1.00 48.84 255 GLY A N 1
ATOM 2036 C CA . GLY A 1 255 ? -30.338 -0.565 1.616 1.00 48.84 255 GLY A CA 1
ATOM 2037 C C . GLY A 1 255 ? -29.710 -1.899 2.033 1.00 48.84 255 GLY A C 1
ATOM 2038 O O . GLY A 1 255 ? -28.504 -1.966 2.233 1.00 48.84 255 GLY A O 1
ATOM 2039 N N . SER A 1 256 ? -30.545 -2.930 2.194 1.00 51.06 256 SER A N 1
ATOM 2040 C CA . SER A 1 256 ? -30.212 -4.367 2.268 1.00 51.06 256 SER A CA 1
ATOM 2041 C C . SER A 1 256 ? -28.895 -4.744 2.972 1.00 51.06 256 SER A C 1
ATOM 2043 O O . SER A 1 256 ? -27.892 -5.043 2.322 1.00 51.06 256 SER A O 1
ATOM 2045 N N . LEU A 1 257 ? -28.910 -4.842 4.302 1.00 50.69 257 LEU A N 1
ATOM 2046 C CA . LEU A 1 257 ? -27.984 -5.741 4.993 1.00 50.69 257 LEU A CA 1
ATOM 2047 C C . LEU A 1 257 ? -28.701 -7.072 5.207 1.00 50.69 257 LEU A C 1
ATOM 2049 O O . LEU A 1 257 ? -29.458 -7.243 6.159 1.00 50.69 257 LEU A O 1
ATOM 2053 N N . ASP A 1 258 ? -28.483 -7.986 4.264 1.00 43.94 258 ASP A N 1
ATOM 2054 C CA . ASP A 1 258 ? -28.917 -9.378 4.342 1.00 43.94 258 ASP A CA 1
ATOM 2055 C C . ASP A 1 258 ? -28.053 -10.079 5.404 1.00 43.94 258 ASP A C 1
ATOM 2057 O O . ASP A 1 258 ? -26.932 -10.528 5.152 1.00 43.94 258 ASP A O 1
ATOM 2061 N N . ILE A 1 259 ? -28.523 -10.076 6.652 1.00 50.16 259 ILE A N 1
ATOM 2062 C CA . ILE A 1 259 ? -27.859 -10.775 7.754 1.00 50.16 259 ILE A CA 1
ATOM 2063 C C . ILE A 1 259 ? -28.247 -12.250 7.644 1.00 50.16 259 ILE A C 1
ATOM 2065 O O . ILE A 1 259 ? -29.286 -12.670 8.149 1.00 50.16 259 ILE A O 1
ATOM 2069 N N . ILE A 1 260 ? -27.408 -13.039 6.972 1.00 44.59 260 ILE A N 1
ATOM 2070 C CA . ILE A 1 260 ? -27.519 -14.502 6.947 1.00 44.59 260 ILE A CA 1
ATOM 2071 C C . ILE A 1 260 ? -27.213 -15.030 8.361 1.00 44.59 260 ILE A C 1
ATOM 2073 O O . ILE A 1 260 ? -26.095 -14.829 8.847 1.00 44.59 260 ILE A O 1
ATOM 2077 N N . PRO A 1 261 ? -28.143 -15.728 9.041 1.00 43.62 261 PRO A N 1
ATOM 2078 C CA . PRO A 1 261 ? -27.842 -16.368 10.313 1.00 43.62 261 PRO A CA 1
ATOM 2079 C C . PRO A 1 261 ? -26.942 -17.582 10.064 1.00 43.62 261 PRO A C 1
ATOM 2081 O O . PRO A 1 261 ? -27.347 -18.551 9.423 1.00 43.62 261 PRO A O 1
ATOM 2084 N N . VAL A 1 262 ? -25.714 -17.534 10.578 1.00 38.94 262 VAL A N 1
ATOM 2085 C CA . VAL A 1 262 ? -24.816 -18.693 10.624 1.00 38.94 262 VAL A CA 1
ATOM 2086 C C . VAL A 1 262 ? -25.384 -19.687 11.636 1.00 38.94 262 VAL A C 1
ATOM 2088 O O . VAL A 1 262 ? -25.250 -19.502 12.844 1.00 38.94 262 VAL A O 1
ATOM 2091 N N . LEU A 1 263 ? -26.029 -20.743 11.142 1.00 41.62 263 LEU A N 1
ATOM 2092 C CA . LEU A 1 263 ? -26.257 -21.952 11.923 1.00 41.62 263 LEU A CA 1
ATOM 2093 C C . LEU A 1 263 ? -24.960 -22.765 11.907 1.00 41.62 263 LEU A C 1
ATOM 2095 O O . LEU A 1 263 ? -24.458 -23.161 10.858 1.00 41.62 263 LEU A O 1
ATOM 2099 N N . SER A 1 264 ? -24.389 -22.966 13.087 1.00 47.44 264 SER A N 1
ATOM 2100 C CA . SER A 1 264 ? -23.268 -23.866 13.323 1.00 47.44 264 SER A CA 1
ATOM 2101 C C . SER A 1 264 ? -23.681 -25.318 13.057 1.00 47.44 264 SER A C 1
ATOM 2103 O O . SER A 1 264 ? -24.495 -25.859 13.803 1.00 47.44 264 SER A O 1
ATOM 2105 N N . GLU A 1 265 ? -23.075 -25.962 12.061 1.00 39.12 265 GLU A N 1
ATOM 2106 C CA . GLU A 1 265 ? -23.147 -27.412 11.855 1.00 39.12 265 GLU A CA 1
ATOM 2107 C C . GLU A 1 265 ? -21.778 -28.035 12.151 1.00 39.12 265 GLU A C 1
ATOM 2109 O O . GLU A 1 265 ? -20.856 -28.029 11.336 1.00 39.12 265 GLU A O 1
ATOM 2114 N N . SER A 1 266 ? -21.643 -28.568 13.364 1.00 44.44 266 SER A N 1
ATOM 2115 C CA . SER A 1 266 ? -20.823 -29.762 13.561 1.00 44.44 266 SER A CA 1
ATOM 2116 C C . SER A 1 266 ? -21.708 -30.959 13.226 1.00 44.44 266 SER A C 1
ATOM 2118 O O . SER A 1 266 ? -22.860 -30.989 13.646 1.00 44.44 266 SER A O 1
ATOM 2120 N N . ASP A 1 267 ? -21.139 -31.921 12.504 1.00 43.00 267 ASP A N 1
ATOM 2121 C CA . ASP A 1 267 ? -21.719 -33.207 12.102 1.00 43.00 267 ASP A CA 1
ATOM 2122 C C . ASP A 1 267 ? -22.689 -33.196 10.913 1.00 43.00 267 ASP A C 1
ATOM 2124 O O . ASP A 1 267 ? -23.899 -33.127 11.067 1.00 43.00 267 ASP A O 1
ATOM 2128 N N . LEU A 1 268 ? -22.139 -33.441 9.716 1.00 42.59 268 LEU A N 1
ATOM 2129 C CA . LEU A 1 268 ? -22.485 -34.632 8.926 1.00 42.59 268 LEU A CA 1
ATOM 2130 C C . LEU A 1 268 ? -21.494 -34.820 7.767 1.00 42.59 268 LEU A C 1
ATOM 2132 O O . LEU A 1 268 ? -21.573 -34.222 6.696 1.00 42.59 268 LEU A O 1
ATOM 2136 N N . LYS A 1 269 ? -20.551 -35.743 7.978 1.00 44.50 269 LYS A N 1
ATOM 2137 C CA . LYS A 1 269 ? -19.890 -36.469 6.889 1.00 44.50 269 LYS A CA 1
ATOM 2138 C C . LYS A 1 269 ? -20.976 -37.087 6.002 1.00 44.50 269 LYS A C 1
ATOM 2140 O O . LYS A 1 269 ? -21.805 -37.836 6.506 1.00 44.50 269 LYS A O 1
ATOM 2145 N N . THR A 1 270 ? -20.901 -36.907 4.688 1.00 41.56 270 THR A N 1
ATOM 2146 C CA . THR A 1 270 ? -20.596 -37.993 3.735 1.00 41.56 270 THR A CA 1
ATOM 2147 C C . THR A 1 270 ? -20.767 -37.552 2.275 1.00 41.56 270 THR A C 1
ATOM 2149 O O . THR A 1 270 ? -21.696 -36.842 1.922 1.00 41.56 270 THR A O 1
ATOM 2152 N N . ARG A 1 271 ? -19.896 -38.133 1.436 1.00 35.56 271 ARG A N 1
ATOM 2153 C CA . ARG A 1 271 ? -19.972 -38.330 -0.028 1.00 35.56 271 ARG A CA 1
ATOM 2154 C C . ARG A 1 271 ? -19.198 -37.358 -0.925 1.00 35.56 271 ARG A C 1
ATOM 2156 O O . ARG A 1 271 ? -19.677 -36.338 -1.395 1.00 35.56 271 ARG A O 1
ATOM 2163 N N . HIS A 1 272 ? -17.985 -37.827 -1.227 1.00 41.22 272 HIS A N 1
ATOM 2164 C CA . HIS A 1 272 ? -17.291 -37.701 -2.507 1.00 41.22 272 HIS A CA 1
ATOM 2165 C C . HIS A 1 272 ? -18.216 -37.595 -3.728 1.00 41.22 272 HIS A C 1
ATOM 2167 O O . HIS A 1 272 ? -19.015 -38.503 -3.932 1.00 41.22 272 HIS A O 1
ATOM 2173 N N . THR A 1 273 ? -17.926 -36.633 -4.615 1.00 34.81 273 THR A N 1
ATOM 2174 C CA . THR A 1 273 ? -17.692 -36.897 -6.052 1.00 34.81 273 THR A CA 1
ATOM 2175 C C . THR A 1 273 ? -16.971 -35.714 -6.722 1.00 34.81 273 THR A C 1
ATOM 2177 O O . THR A 1 273 ? -17.434 -34.583 -6.650 1.00 34.81 273 THR A O 1
ATOM 2180 N N . LYS A 1 274 ? -15.825 -35.985 -7.369 1.00 39.72 274 LYS A N 1
ATOM 2181 C CA . LYS A 1 274 ? -15.223 -35.170 -8.455 1.00 39.72 274 LYS A CA 1
ATOM 2182 C C . LYS A 1 274 ? -16.029 -35.416 -9.749 1.00 39.72 274 LYS A C 1
ATOM 2184 O O . LYS A 1 274 ? -16.585 -36.512 -9.848 1.00 39.72 274 LYS A O 1
ATOM 2189 N N . PRO A 1 275 ? -16.110 -34.478 -10.718 1.00 47.19 275 PRO A N 1
ATOM 2190 C CA . PRO A 1 275 ? -15.052 -34.232 -11.733 1.00 47.19 275 PRO A CA 1
ATOM 2191 C C . PRO A 1 275 ? -14.863 -32.721 -12.052 1.00 47.19 275 PRO A C 1
ATOM 2193 O O . PRO A 1 275 ? -15.772 -31.930 -11.862 1.00 47.19 275 PRO A O 1
ATOM 2196 N N . ALA A 1 276 ? -13.669 -32.179 -12.316 1.00 44.75 276 ALA A N 1
ATOM 2197 C CA . ALA A 1 276 ? -12.810 -32.317 -13.502 1.00 44.75 276 ALA A CA 1
ATOM 2198 C C . ALA A 1 276 ? -13.475 -31.846 -14.817 1.00 44.75 276 ALA A C 1
ATOM 2200 O O . ALA A 1 276 ? -14.252 -32.595 -15.392 1.00 44.75 276 ALA A O 1
ATOM 2201 N N . LEU A 1 277 ? -13.152 -30.625 -15.272 1.00 39.53 277 LEU A N 1
ATOM 2202 C CA . LEU A 1 277 ? -12.404 -30.285 -16.505 1.00 39.53 277 LEU A CA 1
ATOM 2203 C C . LEU A 1 277 ? -12.843 -28.922 -17.083 1.00 39.53 277 LEU A C 1
ATOM 2205 O O . LEU A 1 277 ? -14.009 -28.721 -17.405 1.00 39.53 277 LEU A O 1
ATOM 2209 N N . PHE A 1 278 ? -11.856 -28.039 -17.258 1.00 34.97 278 PHE A N 1
ATOM 2210 C CA . PHE A 1 278 ? -11.815 -26.983 -18.281 1.00 34.97 278 PHE A CA 1
ATOM 2211 C C . PHE A 1 278 ? -11.565 -27.625 -19.666 1.00 34.97 278 PHE A C 1
ATOM 2213 O O . PHE A 1 278 ? -11.147 -28.790 -19.725 1.00 34.97 278 PHE A O 1
ATOM 2220 N N . PRO A 1 279 ? -11.838 -26.920 -20.776 1.00 56.25 279 PRO A N 1
ATOM 2221 C CA . PRO A 1 279 ? -10.981 -25.813 -21.234 1.00 56.25 279 PRO A CA 1
ATOM 2222 C C . PRO A 1 279 ? -11.552 -24.418 -20.984 1.00 56.25 279 PRO A C 1
ATOM 2224 O O . PRO A 1 279 ? -12.782 -24.250 -21.121 1.00 56.25 279 PRO A O 1
#

Radius of gyration: 68.57 Å; Cα contacts (8 Å, |Δi|>4): 9; chains: 1; bounding box: 138×70×191 Å

Foldseek 3Di:
DDDDPDPDPPPPDPPDDPLQPPPPDDDDDDDPPNDDDLVNDDPVVNVVVVVVVVVVVVVVVVVVVVVVVVVVVVVVVVVVVVVVVVVVVVVVVVVVVVVVVVVVVVVVVVVVVVVVVVVVVVVVVVVVVVVVVVVVVVVVVVVVVVVVVVVVVVVVVVVVVVVVVVVVVVVVVVVVVVVVVVVPPDDDPDDDDDDDDDDDDDDDDDDDDDDDDDDPPPPPPPPPPQDPVNDDDQDPVNVVVCCVPPDDDDPVVPDDPPPDDDDDDDDDDDDDDDDDDDD

Organism: NCBI:txid561572

Sequence (279 aa):
QTISTECEEVKAGEEFCWKCRGETADADGNAASSFPHIQDLCPADRRRIALLVKQLIKCAKETRDAKSELTVSESEKEAMRIQYETSLDRRETEKKQLEFQLNAARGEASELKIRISRILELLTRQIAVQEKQFLELTRTVGDLAEEKSRLRNALAEKQMETDALEGEFQRTKELLEKATRSGRCKDAARMAHQACQTEELEITTNTEEEFDRDSISCRLQNVRIKSKNDLDEPTTEGTLLRELFFRKPSVEESGSLDIIPVLSESDLKTRHTKPALFP

Solvent-accessible surface area (backbone atoms only — not comparable to full-atom values): 18073 Å² total; per-residue (Å²): 136,86,83,81,81,77,80,77,79,79,72,80,69,84,75,81,59,78,85,74,65,75,82,81,81,86,81,82,94,76,86,81,76,80,71,81,50,75,83,76,46,56,76,66,56,45,52,50,50,53,50,51,51,53,50,49,53,49,52,54,48,53,53,50,50,53,51,52,52,47,55,51,50,51,50,52,54,51,53,52,49,52,52,49,51,55,53,48,53,52,51,51,52,50,48,53,51,51,52,50,51,51,51,50,54,51,49,53,52,52,52,50,51,51,54,51,51,53,51,52,51,52,51,52,53,50,50,55,52,50,53,51,52,51,52,53,51,52,49,53,53,48,54,50,52,52,50,53,51,52,53,50,51,52,50,52,53,50,51,54,53,49,54,50,52,51,55,48,51,51,51,52,51,52,49,51,53,52,49,57,61,55,68,72,67,80,87,81,92,72,91,78,85,89,80,90,84,84,80,91,76,90,76,91,74,89,76,90,75,86,81,89,80,75,85,78,70,79,75,74,71,82,76,73,77,74,52,88,84,74,54,78,80,86,45,75,65,59,50,52,53,45,51,76,76,64,56,76,84,58,82,86,76,69,74,77,82,82,78,77,82,83,76,86,79,82,86,79,92,82,82,89,79,87,83,91,80,82,135